Protein AF-A0A7W0FHS3-F1 (afdb_monomer_lite)

Foldseek 3Di:
DADLKDFQPVLVQLLVQQLVVVVVVWQWEADPDLSNLHHYLVVLQWDWAADDPPNPAGTWIWHPDVVIHTQFGWHQDPRSRTITTDGDPPHDDRPCRVVPDRAAEWAWEQEPQQRWIWIDDPPDIDIDGPQQVPDHPVVSLRVVSVVCSVVSVSYRYRMYGYDYPPVPDDFLDPGDQKWKDPPPDIWGWQKFWAAPVQEGAKTKTKDAPVRVVVVLVCLLVQHWMFMPDPPCHGRIHGSPPSAWDKDWADDPDDNMIIIMTGHLLQDPPRDDPPDQKGKDWDFVVDDDRLQVVQSVCCVQDPDRDDSVCSVVCVVVCVVVVQKDWIDMTRRTPTMIMGGSVDPVVVVVVVCVVVVVDDD

Radius of gyration: 30.13 Å; chains: 1; bounding box: 74×50×85 Å

Structure (mmCIF, N/CA/C/O backbone):
data_AF-A0A7W0FHS3-F1
#
_entry.id   AF-A0A7W0FHS3-F1
#
loop_
_atom_site.group_PDB
_atom_site.id
_atom_site.type_symbol
_atom_site.label_atom_id
_atom_site.label_alt_id
_atom_site.label_comp_id
_atom_site.label_asym_id
_atom_site.label_entity_id
_atom_site.label_seq_id
_atom_site.pdbx_PDB_ins_code
_atom_site.Cartn_x
_atom_site.Cartn_y
_atom_site.Cartn_z
_atom_site.occupancy
_atom_site.B_iso_or_equiv
_atom_site.auth_seq_id
_atom_site.auth_comp_id
_atom_site.auth_asym_id
_atom_site.auth_atom_id
_atom_site.pdbx_PDB_model_num
ATOM 1 N N . MET A 1 1 ? -15.830 2.073 -10.636 1.00 46.34 1 MET A N 1
ATOM 2 C CA . MET A 1 1 ? -15.680 0.752 -11.284 1.00 46.34 1 MET A CA 1
ATOM 3 C C . MET A 1 1 ? -14.695 0.919 -12.432 1.00 46.34 1 MET A C 1
ATOM 5 O O . MET A 1 1 ? -14.987 1.691 -13.339 1.00 46.34 1 MET A O 1
ATOM 9 N N . GLN A 1 2 ? -13.498 0.334 -12.341 1.00 59.41 2 GLN A N 1
ATOM 10 C CA . GLN A 1 2 ? -12.494 0.451 -13.406 1.00 59.41 2 GLN A CA 1
ATOM 11 C C . GLN A 1 2 ? -12.949 -0.345 -14.637 1.00 59.41 2 GLN A C 1
ATOM 13 O O . GLN A 1 2 ? -13.611 -1.375 -14.506 1.00 59.41 2 GLN A O 1
ATOM 18 N N . LYS A 1 3 ? -12.647 0.151 -15.842 1.00 72.00 3 LYS A N 1
ATOM 19 C CA . LYS A 1 3 ? -12.982 -0.569 -17.076 1.00 72.00 3 LYS A CA 1
ATOM 20 C C . LYS A 1 3 ? -12.091 -1.807 -17.201 1.00 72.00 3 LYS A C 1
ATOM 22 O O . LYS A 1 3 ? -10.876 -1.700 -17.047 1.00 72.00 3 LYS A O 1
ATOM 27 N N . LEU A 1 4 ? -12.711 -2.941 -17.529 1.00 83.19 4 LEU A N 1
ATOM 28 C CA . LEU A 1 4 ? -12.029 -4.215 -17.793 1.00 83.19 4 LEU A CA 1
ATOM 29 C C . LEU A 1 4 ? -11.145 -4.162 -19.045 1.00 83.19 4 LEU A C 1
ATOM 31 O O . LEU A 1 4 ? -10.186 -4.916 -19.147 1.00 83.19 4 LEU A O 1
ATOM 35 N N . GLU A 1 5 ? -11.442 -3.255 -19.975 1.00 90.06 5 GLU A N 1
ATOM 36 C CA . GLU A 1 5 ? -10.595 -2.965 -21.129 1.00 90.06 5 GLU A CA 1
ATOM 37 C C . GLU A 1 5 ? -10.315 -1.465 -21.224 1.00 90.06 5 GLU A C 1
ATOM 39 O O . GLU A 1 5 ? -11.194 -0.623 -20.998 1.00 90.06 5 GLU A O 1
ATOM 44 N N . TYR A 1 6 ? -9.070 -1.139 -21.554 1.00 92.25 6 TYR A N 1
ATOM 45 C CA . TYR A 1 6 ? -8.583 0.214 -21.768 1.00 92.25 6 TYR A CA 1
ATOM 46 C C . TYR A 1 6 ? -7.737 0.269 -23.033 1.00 92.25 6 TYR A C 1
ATOM 48 O O . TYR A 1 6 ? -6.879 -0.585 -23.244 1.00 92.25 6 TYR A O 1
ATOM 56 N N . GLU A 1 7 ? -7.965 1.291 -23.850 1.00 92.94 7 GLU A N 1
ATOM 57 C CA . GLU A 1 7 ? -7.247 1.514 -25.100 1.00 92.94 7 GLU A CA 1
ATOM 58 C C . GLU A 1 7 ? -6.755 2.956 -25.155 1.00 92.94 7 GLU A C 1
ATOM 60 O O . GLU A 1 7 ? -7.549 3.894 -25.056 1.00 92.94 7 GLU A O 1
ATOM 65 N N . GLU A 1 8 ? -5.453 3.131 -25.370 1.00 90.94 8 GLU A N 1
ATOM 66 C CA . GLU A 1 8 ? -4.847 4.442 -25.571 1.00 90.94 8 GLU A CA 1
ATOM 67 C C . GLU A 1 8 ? -4.780 4.755 -27.073 1.00 90.94 8 GLU A C 1
ATOM 69 O O . GLU A 1 8 ? -3.799 4.473 -27.769 1.00 90.94 8 GLU A O 1
ATOM 74 N N . SER A 1 9 ? -5.874 5.310 -27.601 1.00 88.94 9 SER A N 1
ATOM 75 C CA . SER A 1 9 ? -6.049 5.544 -29.045 1.00 88.94 9 SER A CA 1
ATOM 76 C C . SER A 1 9 ? -5.019 6.520 -29.625 1.00 88.94 9 SER A C 1
ATOM 78 O O . SER A 1 9 ? -4.577 6.357 -30.770 1.00 88.94 9 SER A O 1
ATOM 80 N N . TYR A 1 10 ? -4.615 7.526 -28.839 1.00 88.06 10 TYR A N 1
ATOM 81 C CA . TYR A 1 10 ? -3.588 8.482 -29.251 1.00 88.06 10 TYR A CA 1
ATOM 82 C C . TYR A 1 10 ? -2.238 7.783 -29.427 1.00 88.06 10 TYR A C 1
ATOM 84 O O . TYR A 1 10 ? -1.600 7.919 -30.475 1.00 88.06 10 TYR A O 1
ATOM 92 N N . LEU A 1 11 ? -1.847 6.970 -28.440 1.00 89.00 11 LEU A N 1
ATOM 93 C CA . LEU A 1 11 ? -0.608 6.205 -28.484 1.00 89.00 11 LEU A CA 1
ATOM 94 C C . LEU A 1 11 ? -0.598 5.237 -29.668 1.00 89.00 11 LEU A C 1
ATOM 96 O O . LEU A 1 11 ? 0.371 5.225 -30.425 1.00 89.00 11 LEU A O 1
ATOM 100 N N . LYS A 1 12 ? -1.685 4.488 -29.888 1.00 91.81 12 LYS A N 1
ATOM 101 C CA . LYS A 1 12 ? -1.803 3.578 -31.038 1.00 91.81 12 LYS A CA 1
ATOM 102 C C . LYS A 1 12 ? -1.533 4.299 -32.361 1.00 91.81 12 LYS A C 1
ATOM 104 O O . LYS A 1 12 ? -0.674 3.880 -33.134 1.00 91.81 12 LYS A O 1
ATOM 109 N N . THR A 1 13 ? -2.216 5.422 -32.586 1.00 91.06 13 THR A N 1
ATOM 110 C CA . THR A 1 13 ? -2.080 6.213 -33.819 1.00 91.06 13 THR A CA 1
ATOM 111 C C . THR A 1 13 ? -0.659 6.761 -33.986 1.00 91.06 13 THR A C 1
ATOM 113 O O . THR A 1 13 ? -0.108 6.732 -35.088 1.00 91.06 13 THR A O 1
ATOM 116 N N . LYS A 1 14 ? -0.041 7.251 -32.902 1.00 91.19 14 LYS A N 1
ATOM 117 C CA . LYS A 1 14 ? 1.349 7.738 -32.908 1.00 91.19 14 LYS A CA 1
ATOM 118 C C . LYS A 1 14 ? 2.324 6.615 -33.279 1.00 91.19 14 LYS A C 1
ATOM 120 O O . LYS A 1 14 ? 3.159 6.794 -34.166 1.00 91.19 14 LYS A O 1
ATOM 125 N N . MET A 1 15 ? 2.167 5.441 -32.672 1.00 91.94 15 MET A N 1
ATOM 126 C CA . MET A 1 15 ? 3.020 4.281 -32.936 1.00 91.94 15 MET A CA 1
ATOM 127 C C . MET A 1 15 ? 2.868 3.736 -34.359 1.00 91.94 15 MET A C 1
ATOM 129 O O . MET A 1 15 ? 3.856 3.317 -34.956 1.00 91.94 15 MET A O 1
ATOM 133 N N . GLU A 1 16 ? 1.676 3.795 -34.956 1.00 92.19 16 GLU A N 1
ATOM 134 C CA . GLU A 1 16 ? 1.482 3.429 -36.366 1.00 92.19 16 GLU A CA 1
ATOM 135 C C . GLU A 1 16 ? 2.276 4.339 -37.323 1.00 92.19 16 GLU A C 1
ATOM 137 O O . GLU A 1 16 ? 2.849 3.854 -38.303 1.00 92.19 16 GLU A O 1
ATOM 142 N N . ARG A 1 17 ? 2.369 5.646 -37.031 1.00 92.88 17 ARG A N 1
ATOM 143 C CA . ARG A 1 17 ? 3.194 6.589 -37.815 1.00 92.88 17 ARG A CA 1
ATOM 144 C C . ARG A 1 17 ? 4.685 6.314 -37.649 1.00 92.88 17 ARG A C 1
ATOM 146 O O . ARG A 1 17 ? 5.409 6.266 -38.643 1.00 92.88 17 ARG A O 1
ATOM 153 N N . ILE A 1 18 ? 5.125 6.089 -36.409 1.00 92.69 18 ILE A N 1
ATOM 154 C CA . ILE A 1 18 ? 6.505 5.702 -36.077 1.00 92.69 18 ILE A CA 1
ATOM 155 C C . ILE A 1 18 ? 6.891 4.441 -36.855 1.00 92.69 18 ILE A C 1
ATOM 157 O O . ILE A 1 18 ? 7.881 4.440 -37.587 1.00 92.69 18 ILE A O 1
ATOM 161 N N . ARG A 1 19 ? 6.062 3.397 -36.781 1.00 92.69 19 ARG A N 1
ATOM 162 C CA . ARG A 1 19 ? 6.314 2.115 -37.440 1.00 92.69 19 ARG A CA 1
ATOM 163 C C . ARG A 1 19 ? 6.401 2.244 -38.959 1.00 92.69 19 ARG A C 1
ATOM 165 O O . ARG A 1 19 ? 7.265 1.618 -39.567 1.00 92.69 19 ARG A O 1
ATOM 172 N N . ARG A 1 20 ? 5.559 3.080 -39.577 1.00 93.00 20 ARG A N 1
ATOM 173 C CA . ARG A 1 20 ? 5.627 3.361 -41.022 1.00 93.00 20 ARG A CA 1
ATOM 174 C C . ARG A 1 20 ? 6.994 3.926 -41.416 1.00 93.00 20 ARG A C 1
ATOM 176 O O . ARG A 1 20 ? 7.626 3.400 -42.321 1.00 93.00 20 ARG A O 1
ATOM 183 N N . LYS A 1 21 ? 7.499 4.918 -40.679 1.00 93.94 21 LYS A N 1
ATOM 184 C CA . LYS A 1 21 ? 8.832 5.489 -40.937 1.00 93.94 21 LYS A CA 1
ATOM 185 C C . LYS A 1 21 ? 9.965 4.495 -40.667 1.00 93.94 21 LYS A C 1
ATOM 187 O O . LYS A 1 21 ? 10.949 4.497 -41.402 1.00 93.94 21 LYS A O 1
ATOM 192 N N . GLN A 1 22 ? 9.833 3.637 -39.653 1.00 93.19 22 GLN A N 1
ATOM 193 C CA . GLN A 1 22 ? 10.796 2.554 -39.412 1.00 93.19 22 GLN A CA 1
ATOM 194 C C . GLN A 1 22 ? 10.828 1.558 -40.584 1.00 93.19 22 GLN A C 1
ATOM 196 O O . GLN A 1 22 ? 11.909 1.149 -41.001 1.00 93.19 22 GLN A O 1
ATOM 201 N N . MET A 1 23 ? 9.669 1.211 -41.161 1.00 91.69 23 MET A N 1
ATOM 202 C CA . MET A 1 23 ? 9.583 0.372 -42.368 1.00 91.69 23 MET A CA 1
ATOM 203 C C . MET A 1 23 ? 10.212 1.038 -43.598 1.00 91.69 23 MET A C 1
ATOM 205 O O . MET A 1 23 ? 10.810 0.345 -44.416 1.00 91.69 23 MET A O 1
ATOM 209 N N . ASP A 1 24 ? 10.162 2.369 -43.686 1.00 93.06 24 ASP A N 1
ATOM 210 C CA . ASP A 1 24 ? 10.872 3.156 -44.707 1.00 93.06 24 ASP A CA 1
ATOM 211 C C . ASP A 1 24 ? 12.396 3.253 -44.446 1.00 93.06 24 ASP A C 1
ATOM 213 O O . ASP A 1 24 ? 13.111 3.988 -45.134 1.00 93.06 24 ASP A O 1
ATOM 217 N N . GLY A 1 25 ? 12.913 2.548 -43.433 1.00 91.00 25 GLY A N 1
ATOM 218 C CA . GLY A 1 25 ? 14.336 2.486 -43.089 1.00 91.00 25 GLY A CA 1
ATOM 219 C C . GLY A 1 25 ? 14.840 3.649 -42.231 1.00 91.00 25 GLY A C 1
ATOM 220 O O . GLY A 1 25 ? 16.050 3.854 -42.132 1.00 91.00 25 GLY A O 1
ATOM 221 N N . LYS A 1 26 ? 13.952 4.446 -41.621 1.00 94.12 26 LYS A N 1
ATOM 222 C CA . LYS A 1 26 ? 14.354 5.530 -40.710 1.00 94.12 26 LYS A CA 1
ATOM 223 C C . LYS A 1 26 ? 14.640 4.992 -39.308 1.00 94.12 26 LYS A C 1
ATOM 225 O O . LYS A 1 26 ? 13.823 4.279 -38.732 1.00 94.12 26 LYS A O 1
ATOM 230 N N . LEU A 1 27 ? 15.760 5.420 -38.725 1.00 93.81 27 LEU A N 1
ATOM 231 C CA . LEU A 1 27 ? 16.091 5.156 -37.325 1.00 93.81 27 LEU A CA 1
ATOM 232 C C . LEU A 1 27 ? 15.435 6.230 -36.458 1.00 93.81 27 LEU A C 1
ATOM 234 O O . LEU A 1 27 ? 15.861 7.381 -36.468 1.00 93.81 27 LEU A O 1
ATOM 238 N N . LEU A 1 28 ? 14.373 5.880 -35.739 1.00 93.94 28 LEU A N 1
ATOM 239 C CA . LEU A 1 28 ? 13.697 6.799 -34.822 1.00 93.94 28 LEU A CA 1
ATOM 240 C C . LEU A 1 28 ? 14.211 6.612 -33.396 1.00 93.94 28 LEU A C 1
ATOM 242 O O . LEU A 1 28 ? 14.361 5.479 -32.935 1.00 93.94 28 LEU A O 1
ATOM 246 N N . VAL A 1 29 ? 14.455 7.722 -32.707 1.00 92.12 29 VAL A N 1
ATOM 247 C CA . VAL A 1 29 ? 15.019 7.757 -31.355 1.00 92.12 29 VAL A CA 1
ATOM 248 C C . VAL A 1 29 ? 14.296 8.770 -30.477 1.00 92.12 29 VAL A C 1
ATOM 250 O O . VAL A 1 29 ? 13.747 9.774 -30.951 1.00 92.12 29 VAL A O 1
ATOM 253 N N . GLU A 1 30 ? 14.350 8.529 -29.174 1.00 90.56 30 GLU A N 1
ATOM 254 C CA . GLU A 1 30 ? 14.006 9.527 -28.167 1.00 90.56 30 GLU A CA 1
ATOM 255 C C . GLU A 1 30 ? 15.285 10.158 -27.604 1.00 90.56 30 GLU A C 1
ATOM 257 O O . GLU A 1 30 ? 16.327 9.510 -27.507 1.00 90.56 30 GLU A O 1
ATOM 262 N N . ILE A 1 31 ? 15.235 11.450 -27.270 1.00 87.12 31 ILE A N 1
ATOM 263 C CA . ILE A 1 31 ? 16.392 12.139 -26.679 1.00 87.12 31 ILE A CA 1
ATOM 264 C C . ILE A 1 31 ? 16.301 12.120 -25.157 1.00 87.12 31 ILE A C 1
ATOM 266 O O . ILE A 1 31 ? 17.260 11.723 -24.512 1.00 87.12 31 ILE A O 1
ATOM 270 N N . TYR A 1 32 ? 15.164 12.542 -24.597 1.00 79.88 32 TYR A N 1
ATOM 271 C CA . TYR A 1 32 ? 15.000 12.727 -23.150 1.00 79.88 32 TYR A CA 1
ATOM 272 C C . TYR A 1 32 ? 13.889 11.871 -22.535 1.00 79.88 32 TYR A C 1
ATOM 274 O O . TYR A 1 32 ? 13.959 11.541 -21.355 1.00 79.88 32 TYR A O 1
ATOM 282 N N . ASN A 1 33 ? 12.875 11.508 -23.323 1.00 75.31 33 ASN A N 1
ATOM 283 C CA . ASN A 1 33 ? 11.678 10.829 -22.833 1.00 75.31 33 ASN A CA 1
ATOM 284 C C . ASN A 1 33 ? 11.693 9.345 -23.238 1.00 75.31 33 ASN A C 1
ATOM 286 O O . ASN A 1 33 ? 12.484 8.938 -24.086 1.00 75.31 33 ASN A O 1
ATOM 290 N N . ARG A 1 34 ? 10.839 8.536 -22.603 1.00 73.50 34 ARG A N 1
ATOM 291 C CA . ARG A 1 34 ? 10.632 7.106 -22.910 1.00 73.50 34 ARG A CA 1
ATOM 292 C C . ARG A 1 34 ? 9.156 6.826 -23.174 1.00 73.50 34 ARG A C 1
ATOM 294 O O . ARG A 1 34 ? 8.560 5.923 -22.595 1.00 73.50 34 ARG A O 1
ATOM 301 N N . GLU A 1 35 ? 8.535 7.686 -23.964 1.00 74.06 35 GLU A N 1
ATOM 302 C CA . GLU A 1 35 ? 7.092 7.676 -24.187 1.00 74.06 35 GLU A CA 1
ATOM 303 C C . GLU A 1 35 ? 6.678 6.701 -25.284 1.00 74.06 35 GLU A C 1
ATOM 305 O O . GLU A 1 35 ? 5.513 6.321 -25.334 1.00 74.06 35 GLU A O 1
ATOM 310 N N . CYS A 1 36 ? 7.593 6.326 -26.183 1.00 78.12 36 CYS A N 1
ATOM 311 C CA . CYS A 1 36 ? 7.244 5.575 -27.395 1.00 78.12 36 CYS A CA 1
ATOM 312 C C . CYS A 1 36 ? 7.936 4.209 -27.496 1.00 78.12 36 CYS A C 1
ATOM 314 O O . CYS A 1 36 ? 7.859 3.567 -28.543 1.00 78.12 36 CYS A O 1
ATOM 316 N N . GLY A 1 37 ? 8.643 3.778 -26.445 1.00 78.12 37 GLY A N 1
ATOM 317 C CA . GLY A 1 37 ? 9.389 2.515 -26.451 1.00 78.12 37 GLY A CA 1
ATOM 318 C C . GLY A 1 37 ? 10.508 2.482 -27.499 1.00 78.12 37 GLY A C 1
ATOM 319 O O . GLY A 1 37 ? 10.857 1.408 -27.988 1.00 78.12 37 GLY A O 1
ATOM 320 N N . LEU A 1 38 ? 11.035 3.652 -27.880 1.00 87.44 38 LEU A N 1
ATOM 321 C CA . LEU A 1 38 ? 12.135 3.781 -28.832 1.00 87.44 38 LEU A CA 1
ATOM 322 C C . LEU A 1 38 ? 13.485 3.785 -28.102 1.00 87.44 38 LEU A C 1
ATOM 324 O O . LEU A 1 38 ? 13.550 4.116 -26.915 1.00 87.44 38 LEU A O 1
ATOM 328 N N . PRO A 1 39 ? 14.590 3.483 -28.805 1.00 88.19 39 PRO A N 1
ATOM 329 C CA . PRO A 1 39 ? 15.920 3.661 -28.245 1.00 88.19 39 PRO A CA 1
ATOM 330 C C . PRO A 1 39 ? 16.138 5.117 -27.797 1.00 88.19 39 PRO A C 1
ATOM 332 O O . PRO A 1 39 ? 15.995 6.052 -28.591 1.00 88.19 39 PRO A O 1
ATOM 335 N N . CYS A 1 40 ? 16.485 5.307 -26.521 1.00 88.88 40 CYS A N 1
ATOM 336 C CA . CYS A 1 40 ? 16.679 6.625 -25.924 1.00 88.88 40 CYS A CA 1
ATOM 337 C C . CYS A 1 40 ? 18.171 6.980 -25.867 1.00 88.88 40 CYS A C 1
ATOM 339 O O . CYS A 1 40 ? 18.972 6.250 -25.282 1.00 88.88 40 CYS A O 1
ATOM 341 N N . LEU A 1 41 ? 18.568 8.093 -26.485 1.00 88.50 41 LEU A N 1
ATOM 342 C CA . LEU A 1 41 ? 19.980 8.439 -26.671 1.00 88.50 41 LEU A CA 1
ATOM 343 C C . LEU A 1 41 ? 20.709 8.689 -25.345 1.00 88.50 41 LEU A C 1
ATOM 345 O O . LEU A 1 41 ? 21.836 8.232 -25.178 1.00 88.50 41 LEU A O 1
ATOM 349 N N . ILE A 1 42 ? 20.082 9.343 -24.366 1.00 84.50 42 ILE A N 1
ATOM 350 C CA . ILE A 1 42 ? 20.729 9.581 -23.061 1.00 84.50 42 ILE A CA 1
ATOM 351 C C . ILE A 1 42 ? 21.103 8.281 -22.335 1.00 84.50 42 ILE A C 1
ATOM 353 O O . ILE A 1 42 ? 22.120 8.242 -21.638 1.00 84.50 42 ILE A O 1
ATOM 357 N N . ASP A 1 43 ? 20.337 7.210 -22.551 1.00 83.69 43 ASP A N 1
ATOM 358 C CA . ASP A 1 43 ? 20.558 5.906 -21.922 1.00 83.69 43 ASP A CA 1
ATOM 359 C C . ASP A 1 43 ? 21.710 5.133 -22.572 1.00 83.69 43 ASP A C 1
ATOM 361 O O . ASP A 1 43 ? 22.301 4.250 -21.955 1.00 83.69 43 ASP A O 1
ATOM 365 N N . MET A 1 44 ? 22.086 5.498 -23.800 1.00 85.75 44 MET A N 1
ATOM 366 C CA . MET A 1 44 ? 23.194 4.877 -24.534 1.00 85.75 44 MET A CA 1
ATOM 367 C C . MET A 1 44 ? 24.564 5.426 -24.129 1.00 85.75 44 MET A C 1
ATOM 369 O O . MET A 1 44 ? 25.572 5.080 -24.741 1.00 85.75 44 MET A O 1
ATOM 373 N N . GLY A 1 45 ? 24.623 6.322 -23.139 1.00 85.81 45 GLY A N 1
ATOM 374 C CA . GLY A 1 45 ? 25.882 6.907 -22.686 1.00 85.81 45 GLY A CA 1
ATOM 375 C C . GLY A 1 45 ? 26.531 7.850 -23.704 1.00 85.81 45 GLY A C 1
ATOM 376 O O . GLY A 1 45 ? 27.717 8.141 -23.578 1.00 85.81 45 GLY A O 1
ATOM 377 N N . VAL A 1 46 ? 25.776 8.364 -24.678 1.00 90.31 46 VAL A N 1
ATOM 378 C CA . VAL A 1 46 ? 26.268 9.323 -25.680 1.00 90.31 46 VAL A CA 1
ATOM 379 C C . VAL A 1 46 ? 26.123 10.772 -25.203 1.00 90.31 46 VAL A C 1
ATOM 381 O O . VAL A 1 46 ? 25.388 11.077 -24.260 1.00 90.31 46 VAL A O 1
ATOM 384 N N . SER A 1 47 ? 26.871 11.675 -25.828 1.00 92.00 47 SER A N 1
ATOM 385 C CA . SER A 1 47 ? 26.737 13.122 -25.671 1.00 92.00 47 SER A CA 1
ATOM 386 C C . SER A 1 47 ? 25.774 13.663 -26.725 1.00 92.00 47 SER A C 1
ATOM 388 O O . SER A 1 47 ? 25.927 13.365 -27.910 1.00 92.00 47 SER A O 1
ATOM 390 N N . VAL A 1 48 ? 24.794 14.457 -26.294 1.00 92.75 48 VAL A N 1
ATOM 391 C CA . VAL A 1 48 ? 23.803 15.105 -27.162 1.00 92.75 48 VAL A CA 1
ATOM 392 C C . VAL A 1 48 ? 24.081 16.603 -27.158 1.00 92.75 48 VAL A C 1
ATOM 394 O O . VAL A 1 48 ? 23.923 17.263 -26.130 1.00 92.75 48 VAL A O 1
ATOM 397 N N . ILE A 1 49 ? 24.513 17.140 -28.295 1.00 91.88 49 ILE A N 1
ATOM 398 C CA . ILE A 1 49 ? 24.930 18.536 -28.442 1.00 91.88 49 ILE A CA 1
ATOM 399 C C . ILE A 1 49 ? 23.905 19.251 -29.317 1.00 91.88 49 ILE A C 1
ATOM 401 O O . ILE A 1 49 ? 23.624 18.808 -30.427 1.00 91.88 49 ILE A O 1
ATOM 405 N N . ALA A 1 50 ? 23.336 20.353 -28.831 1.00 90.69 50 ALA A N 1
ATOM 406 C CA . ALA A 1 50 ? 22.413 21.155 -29.626 1.00 90.69 50 ALA A CA 1
ATOM 407 C C . ALA A 1 50 ? 23.138 21.785 -30.827 1.00 90.69 50 ALA A C 1
ATOM 409 O O . ALA A 1 50 ? 24.203 22.393 -30.685 1.00 90.69 50 ALA A O 1
ATOM 410 N N . GLY A 1 51 ? 22.541 21.644 -32.006 1.00 85.00 51 GLY A N 1
ATOM 411 C CA . GLY A 1 51 ? 23.025 22.235 -33.242 1.00 85.00 51 GLY A CA 1
ATOM 412 C C . GLY A 1 51 ? 22.989 23.760 -33.172 1.00 85.00 51 GLY A C 1
ATOM 413 O O . GLY A 1 51 ? 22.052 24.368 -32.654 1.00 85.00 51 GLY A O 1
ATOM 414 N N . SER A 1 52 ? 24.024 24.397 -33.715 1.00 82.75 52 SER A N 1
ATOM 415 C CA . SER A 1 52 ? 24.047 25.855 -33.870 1.00 82.75 52 SER A CA 1
ATOM 416 C C . SER A 1 52 ? 23.107 26.298 -34.994 1.00 82.75 52 SER A C 1
ATOM 418 O O . SER A 1 52 ? 22.778 25.518 -35.894 1.00 82.75 52 SER A O 1
ATOM 420 N N . PHE A 1 53 ? 22.689 27.565 -34.976 1.00 70.88 53 PHE A N 1
ATOM 421 C CA . PHE A 1 53 ? 21.848 28.130 -36.033 1.00 70.88 53 PHE A CA 1
ATOM 422 C C . PHE A 1 53 ? 22.493 27.929 -37.418 1.00 70.88 53 PHE A C 1
ATOM 424 O O . PHE A 1 53 ? 23.654 28.277 -37.619 1.00 70.88 53 PHE A O 1
ATOM 431 N N . GLY A 1 54 ? 21.747 27.349 -38.365 1.00 73.38 54 GLY A N 1
ATOM 432 C CA . GLY A 1 54 ? 22.226 27.070 -39.728 1.00 73.38 54 GLY A CA 1
ATOM 433 C C . GLY A 1 54 ? 22.995 25.754 -39.916 1.00 73.38 54 GLY A C 1
ATOM 434 O O . GLY A 1 54 ? 23.421 25.470 -41.030 1.00 73.38 54 GLY A O 1
ATOM 435 N N . SER A 1 55 ? 23.142 24.924 -38.878 1.00 74.25 55 SER A N 1
ATOM 436 C CA . SER A 1 55 ? 23.872 23.641 -38.949 1.00 74.25 55 SER A CA 1
ATOM 437 C C . SER A 1 55 ? 23.169 22.531 -39.752 1.00 74.25 55 SER A C 1
ATOM 439 O O . SER A 1 55 ? 23.767 21.493 -40.030 1.00 74.25 55 SER A O 1
ATOM 441 N N . GLY A 1 56 ? 21.902 22.725 -40.140 1.00 83.19 56 GLY A N 1
ATOM 442 C CA . GLY A 1 56 ? 21.110 21.733 -40.881 1.00 83.19 56 GLY A CA 1
ATOM 443 C C . GLY A 1 56 ? 20.642 20.539 -40.039 1.00 83.19 56 GLY A C 1
ATOM 444 O O . GLY A 1 56 ? 19.982 19.644 -40.564 1.00 83.19 56 GLY A O 1
ATOM 445 N N . HIS A 1 57 ? 20.952 20.532 -38.740 1.00 86.19 57 HIS A N 1
ATOM 446 C CA . HIS A 1 57 ? 20.488 19.537 -37.785 1.00 86.19 57 HIS A CA 1
ATOM 447 C C . HIS A 1 57 ? 20.165 20.166 -36.426 1.00 86.19 57 HIS A C 1
ATOM 449 O O . HIS A 1 57 ? 20.697 21.214 -36.071 1.00 86.19 57 HIS A O 1
ATOM 455 N N . GLN A 1 58 ? 19.282 19.536 -35.657 1.00 91.44 58 GLN A N 1
ATOM 456 C CA . GLN A 1 58 ? 18.910 20.015 -34.325 1.00 91.44 58 GLN A CA 1
ATOM 457 C C . GLN A 1 58 ? 19.853 19.510 -33.242 1.00 91.44 58 GLN A C 1
ATOM 459 O O . GLN A 1 58 ? 20.155 20.253 -32.312 1.00 91.44 58 GLN A O 1
ATOM 464 N N . TYR A 1 59 ? 20.331 18.272 -33.369 1.00 93.94 59 TYR A N 1
ATOM 465 C CA . TYR A 1 59 ? 21.261 17.680 -32.419 1.00 93.94 59 TYR A CA 1
ATOM 466 C C . TYR A 1 59 ? 22.366 16.912 -33.131 1.00 93.94 59 TYR A C 1
ATOM 468 O O . TYR A 1 59 ? 22.110 16.170 -34.080 1.00 93.94 59 TYR A O 1
ATOM 476 N N . GLU A 1 60 ? 23.587 17.068 -32.640 1.00 94.06 60 GLU A N 1
ATOM 477 C CA . GLU A 1 60 ? 24.731 16.232 -32.972 1.00 94.06 60 GLU A CA 1
ATOM 478 C C . GLU A 1 60 ? 24.971 15.237 -31.834 1.00 94.06 60 GLU A C 1
ATOM 480 O O . GLU A 1 60 ? 24.996 15.605 -30.656 1.00 94.06 60 GLU A O 1
ATOM 485 N N . ILE A 1 61 ? 25.142 13.966 -32.189 1.00 94.31 61 ILE A N 1
ATOM 486 C CA . ILE A 1 61 ? 25.318 12.866 -31.245 1.00 94.31 61 ILE A CA 1
ATOM 487 C C . ILE A 1 61 ? 26.764 12.391 -31.313 1.00 94.31 61 ILE A C 1
ATOM 489 O O . ILE A 1 61 ? 27.261 12.047 -32.388 1.00 94.31 61 ILE A O 1
ATOM 493 N N . ARG A 1 62 ? 27.447 12.353 -30.167 1.00 93.50 62 ARG A N 1
ATOM 494 C CA . ARG A 1 62 ? 28.858 11.950 -30.070 1.00 93.50 62 ARG A CA 1
ATOM 495 C C . ARG A 1 62 ? 29.092 10.912 -28.983 1.00 93.50 62 ARG A C 1
ATOM 497 O O . ARG A 1 62 ? 28.321 10.825 -28.031 1.00 93.50 62 ARG A O 1
ATOM 504 N N . THR A 1 63 ? 30.183 10.160 -29.075 1.00 91.12 63 THR A N 1
ATOM 505 C CA . THR A 1 63 ? 30.661 9.362 -27.937 1.00 91.12 63 THR A CA 1
ATOM 506 C C . THR A 1 63 ? 31.100 10.276 -26.786 1.00 91.12 63 THR A C 1
ATOM 508 O O . THR A 1 63 ? 31.386 11.461 -26.985 1.00 91.12 63 THR A O 1
ATOM 511 N N . LYS A 1 64 ? 31.137 9.739 -25.561 1.00 88.75 64 LYS A N 1
ATOM 512 C CA . LYS A 1 64 ? 31.706 10.435 -24.390 1.00 88.75 64 LYS A CA 1
ATOM 513 C C . LYS A 1 64 ? 33.211 10.190 -24.218 1.00 88.75 64 LYS A C 1
ATOM 515 O O . LYS A 1 64 ? 33.795 10.677 -23.253 1.00 88.75 64 LYS A O 1
ATOM 520 N N . ASP A 1 65 ? 33.826 9.448 -25.135 1.00 86.50 65 ASP A N 1
ATOM 521 C CA . ASP A 1 65 ? 35.260 9.176 -25.122 1.00 86.50 65 ASP A CA 1
ATOM 522 C C . ASP A 1 65 ? 36.076 10.448 -25.373 1.00 86.50 65 ASP A C 1
ATOM 524 O O . ASP A 1 65 ? 35.565 11.478 -25.815 1.00 86.50 65 ASP A O 1
ATOM 528 N N . THR A 1 66 ? 37.375 10.374 -25.088 1.00 82.56 66 THR A N 1
ATOM 529 C CA . THR A 1 66 ? 38.322 11.451 -25.389 1.00 82.56 66 THR A CA 1
ATOM 530 C C . THR A 1 66 ? 39.346 10.955 -26.417 1.00 82.56 66 THR A C 1
ATOM 532 O O . THR A 1 66 ? 40.150 10.089 -26.072 1.00 82.56 66 THR A O 1
ATOM 535 N N . PRO A 1 67 ? 39.366 11.488 -27.656 1.00 85.06 67 PRO A N 1
ATOM 536 C CA . PRO A 1 67 ? 38.487 12.535 -28.189 1.00 85.06 67 PRO A CA 1
ATOM 537 C C . PRO A 1 67 ? 37.066 12.024 -28.524 1.00 85.06 67 PRO A C 1
ATOM 539 O O . PRO A 1 67 ? 36.914 10.855 -28.879 1.00 85.06 67 PRO A O 1
ATOM 542 N N . PRO A 1 68 ? 36.033 12.889 -28.465 1.00 88.00 68 PRO A N 1
ATOM 543 C CA . PRO A 1 68 ? 34.665 12.493 -28.786 1.00 88.00 68 PRO A CA 1
ATOM 544 C C . PRO A 1 68 ? 34.505 12.259 -30.291 1.00 88.00 68 PRO A C 1
ATOM 546 O O . PRO A 1 68 ? 34.886 13.106 -31.104 1.00 88.00 68 PRO A O 1
ATOM 549 N N . VAL A 1 69 ? 33.892 11.135 -30.658 1.00 90.50 69 VAL A N 1
ATOM 550 C CA . VAL A 1 69 ? 33.656 10.738 -32.055 1.00 90.50 69 VAL A CA 1
ATOM 551 C C . VAL A 1 69 ? 32.204 11.016 -32.433 1.00 90.50 69 VAL A C 1
ATOM 553 O O . VAL A 1 69 ? 31.294 10.692 -31.671 1.00 90.50 69 VAL A O 1
ATOM 556 N N . ALA A 1 70 ? 31.972 11.619 -33.602 1.00 91.62 70 ALA A N 1
ATOM 557 C CA . ALA A 1 70 ? 30.624 11.871 -34.107 1.00 91.62 70 ALA A CA 1
ATOM 558 C C . ALA A 1 70 ? 29.945 10.564 -34.538 1.00 91.62 70 ALA A C 1
ATOM 560 O O . ALA A 1 70 ? 30.446 9.854 -35.406 1.00 91.62 70 ALA A O 1
ATOM 561 N N . LEU A 1 71 ? 28.792 10.269 -33.938 1.00 93.25 71 LEU A N 1
ATOM 562 C CA . LEU A 1 71 ? 27.978 9.093 -34.248 1.00 93.25 71 LEU A CA 1
ATOM 563 C C . LEU A 1 71 ? 26.901 9.403 -35.289 1.00 93.25 71 LEU A C 1
ATOM 565 O O . LEU A 1 71 ? 26.519 8.527 -36.062 1.00 93.25 71 LEU A O 1
ATOM 569 N N . GLY A 1 72 ? 26.404 10.639 -35.312 1.00 94.38 72 GLY A N 1
ATOM 570 C CA . GLY A 1 72 ? 25.376 11.070 -36.250 1.00 94.38 72 GLY A CA 1
ATOM 571 C C . GLY A 1 72 ? 24.627 12.305 -35.776 1.00 94.38 72 GLY A C 1
ATOM 572 O O . GLY A 1 72 ? 25.050 12.996 -34.847 1.00 94.38 72 GLY A O 1
ATOM 573 N N . TYR A 1 73 ? 23.482 12.552 -36.400 1.00 94.81 73 TYR A N 1
ATOM 574 C CA . TYR A 1 73 ? 22.632 13.710 -36.139 1.00 94.81 73 TYR A CA 1
ATOM 575 C C . TYR A 1 73 ? 21.195 13.277 -35.871 1.00 94.81 73 TYR A C 1
ATOM 577 O O . TYR A 1 73 ? 20.732 12.289 -36.435 1.00 94.81 73 TYR A O 1
ATOM 585 N N . ALA A 1 74 ? 20.475 14.027 -35.041 1.00 94.81 74 ALA A N 1
ATOM 586 C CA . ALA A 1 74 ? 19.064 13.789 -34.766 1.00 94.81 74 ALA A CA 1
ATOM 587 C C . ALA A 1 74 ? 18.226 15.033 -35.086 1.00 94.81 74 ALA A C 1
ATOM 589 O O . ALA A 1 74 ? 18.559 16.145 -34.668 1.00 94.81 74 ALA A O 1
ATOM 590 N N . ASN A 1 75 ? 17.131 14.831 -35.821 1.00 94.06 75 ASN A N 1
ATOM 591 C CA . ASN A 1 75 ? 16.194 15.879 -36.226 1.00 94.06 75 ASN A CA 1
ATOM 592 C C . ASN A 1 75 ? 14.768 15.499 -35.855 1.00 94.06 75 ASN A C 1
ATOM 594 O O . ASN A 1 75 ? 14.329 14.393 -36.161 1.00 94.06 75 ASN A O 1
ATOM 598 N N . TYR A 1 76 ? 14.040 16.416 -35.228 1.00 92.69 76 TYR A N 1
ATOM 599 C CA . TYR A 1 76 ? 12.642 16.214 -34.882 1.00 92.69 76 TYR A CA 1
ATOM 600 C C . TYR A 1 76 ? 11.783 16.072 -36.138 1.00 92.69 76 TYR A C 1
ATOM 602 O O . TYR A 1 76 ? 11.784 16.933 -37.020 1.00 92.69 76 TYR A O 1
ATOM 610 N N . ASP A 1 77 ? 11.027 14.984 -36.191 1.00 92.94 77 ASP A N 1
ATOM 611 C CA . ASP A 1 77 ? 10.025 14.713 -37.205 1.00 92.94 77 ASP A CA 1
ATOM 612 C C . ASP A 1 77 ? 8.643 14.992 -36.609 1.00 92.94 77 ASP A C 1
ATOM 614 O O . ASP A 1 77 ? 8.181 14.291 -35.708 1.00 92.94 77 ASP A O 1
ATOM 618 N N . SER A 1 78 ? 7.983 16.043 -37.098 1.00 88.56 78 SER A N 1
ATOM 619 C CA . SER A 1 78 ? 6.700 16.504 -36.555 1.00 88.56 78 SER A CA 1
ATOM 620 C C . SER A 1 78 ? 5.528 15.563 -36.840 1.00 88.56 78 SER A C 1
ATOM 622 O O . SER A 1 78 ? 4.526 15.618 -36.131 1.00 88.56 78 SER A O 1
ATOM 624 N N . ASP A 1 79 ? 5.637 14.694 -37.847 1.00 88.81 79 ASP A N 1
ATOM 625 C CA . ASP A 1 79 ? 4.589 13.731 -38.193 1.00 88.81 79 ASP A CA 1
ATOM 626 C C . ASP A 1 79 ? 4.591 12.535 -37.229 1.00 88.81 79 ASP A C 1
ATOM 628 O O . ASP A 1 79 ? 3.532 12.133 -36.731 1.00 88.81 79 ASP A O 1
ATOM 632 N N . ALA A 1 80 ? 5.780 12.007 -36.918 1.00 87.56 80 ALA A N 1
ATOM 633 C CA . ALA A 1 80 ? 5.955 10.939 -35.932 1.00 87.56 80 ALA A CA 1
ATOM 634 C C . ALA A 1 80 ? 6.047 11.453 -34.483 1.00 87.56 80 ALA A C 1
ATOM 636 O O . ALA A 1 80 ? 5.846 10.685 -33.541 1.00 87.56 80 ALA A O 1
ATOM 637 N N . GLY A 1 81 ? 6.334 12.742 -34.292 1.00 88.75 81 GLY A N 1
ATOM 638 C CA . GLY A 1 81 ? 6.463 13.373 -32.981 1.00 88.75 81 GLY A CA 1
ATOM 639 C C . GLY A 1 81 ? 7.697 12.923 -32.191 1.00 88.75 81 GLY A C 1
ATOM 640 O O . GLY A 1 81 ? 7.672 12.964 -30.961 1.00 88.75 81 GLY A O 1
ATOM 641 N N . VAL A 1 82 ? 8.743 12.460 -32.881 1.00 92.38 82 VAL A N 1
ATOM 642 C CA . VAL A 1 82 ? 10.001 11.915 -32.328 1.00 92.38 82 VAL A CA 1
ATOM 643 C C . VAL A 1 82 ? 11.179 12.298 -33.233 1.00 92.38 82 VAL A C 1
ATOM 645 O O . VAL A 1 82 ? 10.973 12.913 -34.277 1.00 92.38 82 VAL A O 1
ATOM 648 N N . HIS A 1 83 ? 12.418 11.963 -32.863 1.00 95.06 83 HIS A N 1
ATOM 649 C CA . HIS A 1 83 ? 13.589 12.350 -33.654 1.00 95.06 83 HIS A CA 1
ATOM 650 C C . HIS A 1 83 ? 14.003 11.245 -34.628 1.00 95.06 83 HIS A C 1
ATOM 652 O O . HIS A 1 83 ? 14.049 10.072 -34.268 1.00 95.06 83 HIS A O 1
ATOM 658 N N . VAL A 1 84 ? 14.351 11.628 -35.854 1.00 95.88 84 VAL A N 1
ATOM 659 C CA . VAL A 1 84 ? 15.026 10.770 -36.831 1.00 95.88 84 VAL A CA 1
ATOM 660 C C . VAL A 1 84 ? 16.525 10.909 -36.624 1.00 95.88 84 VAL A C 1
ATOM 662 O O . VAL A 1 84 ? 17.076 12.000 -36.776 1.00 95.88 84 VAL A O 1
ATOM 665 N N . PHE A 1 85 ? 17.174 9.799 -36.299 1.00 95.75 85 PHE A N 1
ATOM 666 C CA . PHE A 1 85 ? 18.617 9.672 -36.237 1.00 95.75 85 PHE A CA 1
ATOM 667 C C . PHE A 1 85 ? 19.184 9.325 -37.618 1.00 95.75 85 PHE A C 1
ATOM 669 O O . PHE A 1 85 ? 18.706 8.419 -38.304 1.00 95.75 85 PHE A O 1
ATOM 676 N N . VAL A 1 86 ? 20.223 10.049 -38.018 1.00 95.31 86 VAL A N 1
ATOM 677 C CA . VAL A 1 86 ? 20.981 9.827 -39.247 1.00 95.31 86 VAL A CA 1
ATOM 678 C C . VAL A 1 86 ? 22.429 9.552 -38.850 1.00 95.31 86 VAL A C 1
ATOM 680 O O . VAL A 1 86 ? 23.082 10.463 -38.332 1.00 95.31 86 VAL A O 1
ATOM 683 N N . PRO A 1 87 ? 22.938 8.326 -39.055 1.00 94.44 87 PRO A N 1
ATOM 684 C CA . PRO A 1 87 ? 24.300 7.984 -38.677 1.00 94.44 87 PRO A CA 1
ATOM 685 C C . PRO A 1 87 ? 25.315 8.736 -39.540 1.00 94.44 87 PRO A C 1
ATOM 687 O O . PRO A 1 87 ? 25.095 8.950 -40.736 1.00 94.44 87 PRO A O 1
ATOM 690 N N . SER A 1 88 ? 26.440 9.112 -38.938 1.00 93.06 88 SER A N 1
ATOM 691 C CA . SER A 1 88 ? 27.594 9.602 -39.692 1.00 93.06 88 SER A CA 1
ATOM 692 C C . SER A 1 88 ? 28.193 8.467 -40.535 1.00 93.06 88 SER A C 1
ATOM 694 O O . SER A 1 88 ? 28.125 7.304 -40.122 1.00 93.06 88 SER A O 1
ATOM 696 N N . PRO A 1 89 ? 28.805 8.774 -41.695 1.00 87.31 89 PRO A N 1
ATOM 697 C CA . PRO A 1 89 ? 29.537 7.778 -42.473 1.00 87.31 89 PRO A CA 1
ATOM 698 C C . PRO A 1 89 ? 30.574 7.062 -41.599 1.00 87.31 89 PRO A C 1
ATOM 700 O O . PRO A 1 89 ? 31.280 7.711 -40.830 1.00 87.31 89 PRO A O 1
ATOM 703 N N . ASP A 1 90 ? 30.623 5.733 -41.695 1.00 86.00 90 ASP A N 1
ATOM 704 C CA . ASP A 1 90 ? 31.558 4.853 -40.976 1.00 86.00 90 ASP A CA 1
ATOM 705 C C . ASP A 1 90 ? 31.470 4.882 -39.433 1.00 86.00 90 ASP A C 1
ATOM 707 O O . ASP A 1 90 ? 32.342 4.346 -38.744 1.00 86.00 90 ASP A O 1
ATOM 711 N N . ALA A 1 91 ? 30.409 5.465 -38.861 1.00 89.75 91 ALA A N 1
ATOM 712 C CA . ALA A 1 91 ? 30.212 5.484 -37.415 1.00 89.75 91 ALA A CA 1
ATOM 713 C C . ALA A 1 91 ? 29.903 4.086 -36.854 1.00 89.75 91 ALA A C 1
ATOM 715 O O . ALA A 1 91 ? 28.980 3.399 -37.297 1.00 89.75 91 ALA A O 1
ATOM 716 N N . VAL A 1 92 ? 30.628 3.694 -35.803 1.00 89.31 92 VAL A N 1
ATOM 717 C CA . VAL A 1 92 ? 30.315 2.492 -35.020 1.00 89.31 92 VAL A CA 1
ATOM 718 C C . VAL A 1 92 ? 29.190 2.831 -34.045 1.00 89.31 92 VAL A C 1
ATOM 720 O O . VAL A 1 92 ? 29.403 3.505 -33.038 1.00 89.31 92 VAL A O 1
ATOM 723 N N . LEU A 1 93 ? 27.974 2.398 -34.372 1.00 90.38 93 LEU A N 1
ATOM 724 C CA . LEU A 1 93 ? 26.783 2.731 -33.597 1.00 90.38 93 LEU A CA 1
ATOM 725 C C . LEU A 1 93 ? 26.664 1.887 -32.314 1.00 90.38 93 LEU A C 1
ATOM 727 O O . LEU A 1 93 ? 27.028 0.707 -32.319 1.00 90.38 93 LEU A O 1
ATOM 731 N N . PRO A 1 94 ? 26.087 2.446 -31.231 1.00 87.94 94 PRO A N 1
ATOM 732 C CA . PRO A 1 94 ? 25.664 1.668 -30.068 1.00 87.94 94 PRO A CA 1
ATOM 733 C C . PRO A 1 94 ? 24.750 0.504 -30.464 1.00 87.94 94 PRO A C 1
ATOM 735 O O . PRO A 1 94 ? 23.980 0.613 -31.419 1.00 87.94 94 PRO A O 1
ATOM 738 N N . SER A 1 95 ? 24.774 -0.588 -29.697 1.00 85.44 95 SER A N 1
ATOM 739 C CA . SER A 1 95 ? 24.052 -1.832 -30.015 1.00 85.44 95 SER A CA 1
ATOM 740 C C . SER A 1 95 ? 22.560 -1.632 -30.297 1.00 85.44 95 SER A C 1
ATOM 742 O O . SER A 1 95 ? 22.036 -2.249 -31.220 1.00 85.44 95 SER A O 1
ATOM 744 N N . ALA A 1 96 ? 21.891 -0.737 -29.565 1.00 84.19 96 ALA A N 1
ATOM 745 C CA . ALA A 1 96 ? 20.474 -0.422 -29.757 1.00 84.19 96 ALA A CA 1
ATOM 746 C C . ALA A 1 96 ? 20.162 0.245 -31.115 1.00 84.19 96 ALA A C 1
ATOM 748 O O . ALA A 1 96 ? 19.048 0.126 -31.617 1.00 84.19 96 ALA A O 1
ATOM 749 N N . LEU A 1 97 ? 21.135 0.938 -31.719 1.00 88.56 97 LEU A N 1
ATOM 750 C CA . LEU A 1 97 ? 21.013 1.552 -33.048 1.00 88.56 97 LEU A CA 1
ATOM 751 C C . LEU A 1 97 ? 21.609 0.671 -34.152 1.00 88.56 97 LEU A C 1
ATOM 753 O O . LEU A 1 97 ? 21.111 0.686 -35.272 1.00 88.56 97 LEU A O 1
ATOM 757 N N . ALA A 1 98 ? 22.649 -0.107 -33.844 1.00 88.31 98 ALA A N 1
ATOM 758 C CA . ALA A 1 98 ? 23.248 -1.059 -34.777 1.00 88.31 98 ALA A CA 1
ATOM 759 C C . ALA A 1 98 ? 22.309 -2.243 -35.069 1.00 88.31 98 ALA A C 1
ATOM 761 O O . ALA A 1 98 ? 22.162 -2.647 -36.218 1.00 88.31 98 ALA A O 1
ATOM 762 N N . ASN A 1 99 ? 21.632 -2.757 -34.038 1.00 86.62 99 ASN A N 1
ATOM 763 C CA . ASN A 1 99 ? 20.651 -3.840 -34.134 1.00 86.62 99 ASN A CA 1
ATOM 764 C C . ASN A 1 99 ? 19.227 -3.285 -34.029 1.00 86.62 99 ASN A C 1
ATOM 766 O O . ASN A 1 99 ? 18.416 -3.777 -33.243 1.00 86.62 99 ASN A O 1
ATOM 770 N N . TYR A 1 100 ? 18.946 -2.214 -34.772 1.00 88.06 100 TYR A N 1
ATOM 771 C CA . TYR A 1 100 ? 17.672 -1.516 -34.673 1.00 88.06 100 TYR A CA 1
ATOM 772 C C . TYR A 1 100 ? 16.508 -2.432 -35.058 1.00 88.06 100 TYR A 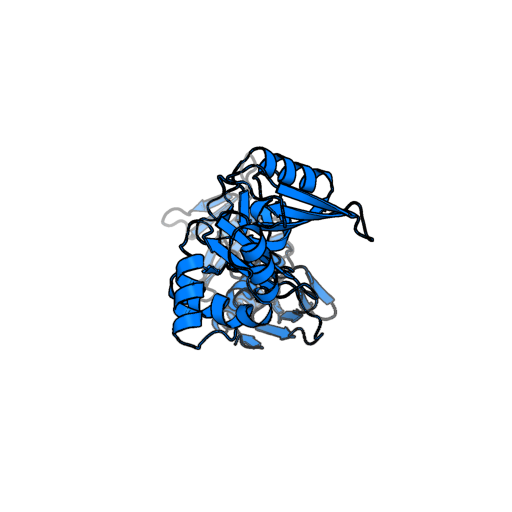C 1
ATOM 774 O O . TYR A 1 100 ? 16.473 -2.989 -36.157 1.00 88.06 100 TYR A O 1
ATOM 782 N N . GLN A 1 101 ? 15.534 -2.563 -34.161 1.00 86.75 101 GLN A N 1
ATOM 783 C CA . GLN A 1 101 ? 14.325 -3.341 -34.401 1.00 86.75 101 GLN A CA 1
ATOM 784 C C . GLN A 1 101 ? 13.121 -2.419 -34.569 1.00 86.75 101 GLN A C 1
ATOM 786 O O . GLN A 1 101 ? 12.985 -1.402 -33.892 1.00 86.75 101 GLN A O 1
ATOM 791 N N . ILE A 1 102 ? 12.228 -2.799 -35.481 1.00 89.06 102 ILE A N 1
ATOM 792 C CA . ILE A 1 102 ? 10.953 -2.110 -35.672 1.00 89.06 102 ILE A CA 1
ATOM 793 C C . ILE A 1 102 ? 10.097 -2.338 -34.428 1.00 89.06 102 ILE A C 1
ATOM 795 O O . ILE A 1 102 ? 9.870 -3.484 -34.033 1.00 89.06 102 ILE A O 1
ATOM 799 N N . THR A 1 103 ? 9.586 -1.254 -33.848 1.00 88.94 103 THR A N 1
ATOM 800 C CA . THR A 1 103 ? 8.753 -1.328 -32.651 1.00 88.94 103 THR A CA 1
ATOM 801 C C . THR A 1 103 ? 7.437 -2.030 -32.974 1.00 88.94 103 THR A C 1
ATOM 803 O O . THR A 1 103 ? 6.748 -1.699 -33.948 1.00 88.94 103 THR A O 1
ATOM 806 N N . GLN A 1 104 ? 7.077 -3.011 -32.153 1.00 88.88 104 GLN A N 1
ATOM 807 C CA . GLN A 1 104 ? 5.831 -3.754 -32.291 1.00 88.88 104 GLN A CA 1
ATOM 808 C C . GLN A 1 104 ? 4.749 -3.167 -31.387 1.00 88.88 104 GLN A C 1
ATOM 810 O O . GLN A 1 104 ? 5.023 -2.706 -30.283 1.00 88.88 104 GLN A O 1
ATOM 815 N N . LEU A 1 105 ? 3.503 -3.195 -31.860 1.00 90.88 105 LEU A N 1
ATOM 816 C CA . LEU A 1 105 ? 2.347 -2.861 -31.037 1.00 90.88 105 LEU A CA 1
ATOM 817 C C . LEU A 1 105 ? 1.875 -4.121 -30.316 1.00 90.88 105 LEU A C 1
ATOM 819 O O . LEU A 1 105 ? 1.575 -5.120 -30.967 1.00 90.88 105 LEU A O 1
ATOM 823 N N . GLY A 1 106 ? 1.811 -4.048 -28.991 1.00 91.44 106 GLY A N 1
ATOM 824 C CA . GLY A 1 106 ? 1.365 -5.136 -28.129 1.00 91.44 106 GLY A CA 1
ATOM 825 C C . GLY A 1 106 ? 0.040 -4.835 -27.435 1.00 91.44 106 GLY A C 1
ATOM 826 O O . GLY A 1 106 ? -0.371 -3.682 -27.278 1.00 91.44 106 GLY A O 1
ATOM 827 N N . GLU A 1 107 ? -0.603 -5.899 -26.975 1.00 94.81 107 GLU A N 1
ATOM 828 C CA . GLU A 1 107 ? -1.709 -5.846 -26.024 1.00 94.81 107 GLU A CA 1
ATOM 829 C C . GLU A 1 107 ? -1.260 -6.553 -24.745 1.00 94.81 107 GLU A C 1
ATOM 831 O O . GLU A 1 107 ? -0.526 -7.542 -24.813 1.00 94.81 107 GLU A O 1
ATOM 836 N N . VAL A 1 108 ? -1.677 -6.042 -23.587 1.00 96.06 108 VAL A N 1
ATOM 837 C CA . VAL A 1 108 ? -1.352 -6.642 -22.290 1.00 96.06 108 VAL A CA 1
ATOM 838 C C . VAL A 1 108 ? -2.594 -7.193 -21.616 1.00 96.06 108 VAL A C 1
ATOM 840 O O . VAL A 1 108 ? -3.633 -6.531 -21.552 1.00 96.06 108 VAL A O 1
ATOM 843 N N . VAL A 1 109 ? -2.463 -8.397 -21.070 1.00 96.19 109 VAL A N 1
ATOM 844 C CA . VAL A 1 109 ? -3.451 -9.005 -20.183 1.00 96.19 109 VAL A CA 1
ATOM 845 C C . VAL A 1 109 ? -2.903 -8.967 -18.761 1.00 96.19 109 VAL A C 1
ATOM 847 O O . VAL A 1 109 ? -1.887 -9.594 -18.464 1.00 96.19 109 VAL A O 1
ATOM 850 N N . LEU A 1 110 ? -3.566 -8.207 -17.895 1.00 93.75 110 LEU A N 1
ATOM 851 C CA . LEU A 1 110 ? -3.248 -8.069 -16.480 1.00 93.75 110 LEU A CA 1
ATOM 852 C C . LEU A 1 110 ? -4.121 -9.016 -15.662 1.00 93.75 110 LEU A C 1
ATOM 854 O O . LEU A 1 110 ? -5.323 -8.788 -15.538 1.00 93.75 110 LEU A O 1
ATOM 858 N N . ASP A 1 111 ? -3.511 -10.045 -15.091 1.00 90.19 111 ASP A N 1
ATOM 859 C CA . ASP A 1 111 ? -4.144 -10.917 -14.106 1.00 90.19 111 ASP A CA 1
ATOM 860 C C . ASP A 1 111 ? -4.022 -10.286 -12.714 1.00 90.19 111 ASP A C 1
ATOM 862 O O . ASP A 1 111 ? -2.922 -10.104 -12.183 1.00 90.19 111 ASP A O 1
ATOM 866 N N . GLU A 1 112 ? -5.160 -9.905 -12.133 1.00 86.44 112 GLU A N 1
ATOM 867 C CA . GLU A 1 112 ? -5.208 -9.254 -10.823 1.00 86.44 112 GLU A CA 1
ATOM 868 C C . GLU A 1 112 ? -4.996 -10.222 -9.652 1.00 86.44 112 GLU A C 1
ATOM 870 O O . GLU A 1 112 ? -4.638 -9.786 -8.552 1.00 86.44 112 GLU A O 1
ATOM 875 N N . ALA A 1 113 ? -5.213 -11.522 -9.862 1.00 81.56 113 ALA A N 1
ATOM 876 C CA . ALA A 1 113 ? -5.020 -12.535 -8.832 1.00 81.56 113 ALA A CA 1
ATOM 877 C C . ALA A 1 113 ? -3.528 -12.802 -8.622 1.00 81.56 113 ALA A C 1
ATOM 879 O O . ALA A 1 113 ? -3.042 -12.775 -7.489 1.00 81.56 113 ALA A O 1
ATOM 880 N N . SER A 1 114 ? -2.791 -13.005 -9.714 1.00 81.56 114 SER A N 1
ATOM 881 C CA . SER A 1 114 ? -1.338 -13.215 -9.685 1.00 81.56 114 SER A CA 1
ATOM 882 C C . SER A 1 114 ? -0.530 -11.916 -9.728 1.00 81.56 114 SER A C 1
ATOM 884 O O . SER A 1 114 ? 0.684 -11.959 -9.535 1.00 81.56 114 SER A O 1
ATOM 886 N N . ARG A 1 115 ? -1.174 -10.764 -9.970 1.00 86.06 115 ARG A N 1
ATOM 887 C CA . ARG A 1 115 ? -0.515 -9.465 -10.213 1.00 86.06 115 ARG A CA 1
ATOM 888 C C . ARG A 1 115 ? 0.518 -9.552 -11.340 1.00 86.06 115 ARG A C 1
ATOM 890 O O . ARG A 1 115 ? 1.607 -8.982 -11.248 1.00 86.06 115 ARG A O 1
ATOM 897 N N . THR A 1 116 ? 0.175 -10.272 -12.406 1.00 89.25 116 THR A N 1
ATOM 898 C CA . THR A 1 116 ? 1.056 -10.467 -13.562 1.00 89.25 116 THR A CA 1
ATOM 899 C C . THR A 1 116 ? 0.483 -9.828 -14.812 1.00 89.25 116 THR A C 1
ATOM 901 O O . THR A 1 116 ? -0.660 -10.094 -15.177 1.00 89.25 116 THR A O 1
ATOM 904 N N . ALA A 1 117 ? 1.296 -9.039 -15.506 1.00 93.31 117 ALA A N 1
ATOM 905 C CA . ALA A 1 117 ? 0.996 -8.557 -16.847 1.00 93.31 117 ALA A CA 1
ATOM 906 C C . ALA A 1 117 ? 1.663 -9.469 -17.878 1.00 93.31 117 ALA A C 1
ATOM 908 O O . ALA A 1 117 ? 2.870 -9.696 -17.822 1.00 93.31 117 ALA A O 1
ATOM 909 N N . THR A 1 118 ? 0.879 -9.977 -18.823 1.00 95.75 118 THR A N 1
ATOM 910 C CA . THR A 1 118 ? 1.342 -10.880 -19.880 1.00 95.75 118 THR A CA 1
ATOM 911 C C . THR A 1 118 ? 1.133 -10.258 -21.252 1.00 95.75 118 THR A C 1
ATOM 913 O O . THR A 1 118 ? 0.074 -9.695 -21.537 1.00 95.75 118 THR A O 1
ATOM 916 N N . ILE A 1 119 ? 2.164 -10.325 -22.090 1.00 95.44 119 ILE A N 1
ATOM 917 C CA . ILE A 1 119 ? 2.194 -9.727 -23.427 1.00 95.44 119 ILE A CA 1
ATOM 918 C C . ILE A 1 119 ? 2.671 -10.797 -24.400 1.00 95.44 119 ILE A C 1
ATOM 920 O O . ILE A 1 119 ? 3.720 -11.406 -24.192 1.00 95.44 119 ILE A O 1
ATOM 924 N N . LEU A 1 120 ? 1.904 -11.025 -25.465 1.00 89.62 120 LEU A N 1
ATOM 925 C CA . LEU A 1 120 ? 2.254 -11.997 -26.495 1.00 89.62 120 LEU A CA 1
ATOM 926 C C . LEU A 1 120 ? 3.012 -11.310 -27.638 1.00 89.62 120 LEU A C 1
ATOM 928 O O . LEU A 1 120 ? 2.489 -10.389 -28.270 1.00 89.62 120 LEU A O 1
ATOM 932 N N . ARG A 1 121 ? 4.225 -11.787 -27.927 1.00 83.50 121 ARG A N 1
ATOM 933 C CA . ARG A 1 121 ? 5.056 -11.382 -29.068 1.00 83.50 121 ARG A CA 1
ATOM 934 C C . ARG A 1 121 ? 5.273 -12.585 -29.985 1.00 83.50 121 ARG A C 1
ATOM 936 O O . ARG A 1 121 ? 6.192 -13.373 -29.786 1.00 83.50 121 ARG A O 1
ATOM 943 N N . GLY A 1 122 ? 4.440 -12.731 -31.015 1.00 80.06 122 GLY A N 1
ATOM 944 C CA . GLY A 1 122 ? 4.489 -13.918 -31.875 1.00 80.06 122 GLY A CA 1
ATOM 945 C C . GLY A 1 122 ? 4.185 -15.183 -31.066 1.00 80.06 122 GLY A C 1
ATOM 946 O O . GLY A 1 122 ? 3.064 -15.335 -30.592 1.00 80.06 122 GLY A O 1
ATOM 947 N N . GLU A 1 123 ? 5.177 -16.060 -30.895 1.00 82.06 123 GLU A N 1
ATOM 948 C CA . GLU A 1 123 ? 5.083 -17.273 -30.059 1.00 82.06 123 GLU A CA 1
ATOM 949 C C . GLU A 1 123 ? 5.646 -17.083 -28.636 1.00 82.06 123 GLU A C 1
ATOM 951 O O . GLU A 1 123 ? 5.530 -17.973 -27.796 1.00 82.06 123 GLU A O 1
ATOM 956 N N . GLU A 1 124 ? 6.252 -15.932 -28.344 1.00 86.75 124 GLU A N 1
ATOM 957 C CA . GLU A 1 124 ? 6.896 -15.646 -27.063 1.00 86.75 124 GLU A CA 1
ATOM 958 C C . GLU A 1 124 ? 5.947 -14.916 -26.105 1.00 86.75 124 GLU A C 1
ATOM 960 O O . GLU A 1 124 ? 5.260 -13.967 -26.489 1.00 86.75 124 GLU A O 1
ATOM 965 N N . LEU A 1 125 ? 5.928 -15.341 -24.839 1.00 90.31 125 LEU A N 1
ATOM 966 C CA . LEU A 1 125 ? 5.131 -14.724 -23.782 1.00 90.31 125 LEU A CA 1
ATOM 967 C C . LEU A 1 125 ? 6.037 -13.958 -22.817 1.00 90.31 125 LEU A C 1
ATOM 969 O O . LEU A 1 125 ? 6.794 -14.556 -22.052 1.00 90.31 125 LEU A O 1
ATOM 973 N N . ILE A 1 126 ? 5.913 -12.637 -22.811 1.00 92.25 126 ILE A N 1
ATOM 974 C CA . ILE A 1 126 ? 6.608 -11.772 -21.859 1.00 92.25 126 ILE A CA 1
ATOM 975 C C . ILE A 1 126 ? 5.722 -11.620 -20.627 1.00 92.25 126 ILE A C 1
ATOM 977 O O . ILE A 1 126 ? 4.551 -11.256 -20.744 1.00 92.25 126 ILE A O 1
ATOM 981 N N . THR A 1 127 ? 6.285 -11.888 -19.449 1.00 91.75 127 THR A N 1
ATOM 982 C CA . THR A 1 127 ? 5.582 -11.785 -18.164 1.00 91.75 127 THR A CA 1
ATOM 983 C C . THR A 1 127 ? 6.269 -10.760 -17.272 1.00 91.75 127 THR A C 1
ATOM 985 O O . THR A 1 127 ? 7.446 -10.904 -16.951 1.00 91.75 127 THR A O 1
ATOM 988 N N . LEU A 1 128 ? 5.520 -9.750 -16.837 1.00 88.62 128 LEU A N 1
ATOM 989 C CA . LEU A 1 128 ? 5.916 -8.829 -15.775 1.00 88.62 128 LEU A CA 1
ATOM 990 C C . LEU A 1 128 ? 5.193 -9.231 -14.487 1.00 88.62 128 LEU A C 1
ATOM 992 O O . LEU A 1 128 ? 3.974 -9.409 -14.495 1.00 88.62 128 LEU A O 1
ATOM 996 N N . THR A 1 129 ? 5.934 -9.377 -13.393 1.00 83.75 129 THR A N 1
ATOM 997 C CA . THR A 1 129 ? 5.396 -9.724 -12.070 1.00 83.75 129 THR A CA 1
ATOM 998 C C . THR A 1 129 ? 5.229 -8.485 -11.192 1.00 83.75 129 THR A C 1
ATOM 1000 O O . THR A 1 129 ? 5.746 -7.415 -11.506 1.00 83.75 129 THR A O 1
ATOM 1003 N N . ASP A 1 130 ? 4.500 -8.638 -10.084 1.00 77.12 130 ASP A N 1
ATOM 1004 C CA . ASP A 1 130 ? 4.303 -7.609 -9.053 1.00 77.12 130 ASP A CA 1
ATOM 1005 C C . ASP A 1 130 ? 3.634 -6.311 -9.531 1.00 77.12 130 ASP A C 1
ATOM 1007 O O . ASP A 1 130 ? 3.763 -5.265 -8.893 1.00 77.12 130 ASP A O 1
ATOM 1011 N N . VAL A 1 131 ? 2.833 -6.382 -10.596 1.00 82.38 131 VAL A N 1
ATOM 1012 C CA . VAL A 1 131 ? 2.151 -5.214 -11.167 1.00 82.38 131 VAL A CA 1
ATOM 1013 C C . VAL A 1 131 ? 1.220 -4.564 -10.135 1.00 82.38 131 VAL A C 1
ATOM 1015 O O . VAL A 1 131 ? 0.511 -5.236 -9.371 1.00 82.38 131 VAL A O 1
ATOM 1018 N N . GLU A 1 132 ? 1.237 -3.234 -10.092 1.00 78.94 132 GLU A N 1
ATOM 1019 C CA . GLU A 1 132 ? 0.487 -2.406 -9.144 1.00 78.94 132 GLU A CA 1
ATOM 1020 C C . GLU A 1 132 ? -0.979 -2.239 -9.576 1.00 78.94 132 GLU A C 1
ATOM 1022 O O . GLU A 1 132 ? -1.419 -1.171 -9.987 1.00 78.94 132 GLU A O 1
ATOM 1027 N N . ILE A 1 133 ? -1.764 -3.318 -9.482 1.00 80.75 133 ILE A N 1
ATOM 1028 C CA . ILE A 1 133 ? -3.144 -3.432 -10.008 1.00 80.75 133 ILE A CA 1
ATOM 1029 C C . ILE A 1 133 ? -4.122 -2.320 -9.565 1.00 80.75 133 ILE A C 1
ATOM 1031 O O . ILE A 1 133 ? -5.179 -2.152 -10.172 1.00 80.75 133 ILE A O 1
ATOM 1035 N N . TRP A 1 134 ? -3.792 -1.556 -8.523 1.00 73.81 134 TRP A N 1
ATOM 1036 C CA . TRP A 1 134 ? -4.595 -0.437 -8.020 1.00 73.81 134 TRP A CA 1
ATOM 1037 C C . TRP A 1 134 ? -4.437 0.854 -8.835 1.00 73.81 134 TRP A C 1
ATOM 1039 O O . TRP A 1 134 ? -5.317 1.713 -8.759 1.00 73.81 134 TRP A O 1
ATOM 1049 N N . HIS A 1 135 ? -3.364 1.006 -9.616 1.00 77.62 135 HIS A N 1
ATOM 1050 C CA . HIS A 1 135 ? -3.170 2.174 -10.473 1.00 77.62 135 HIS A CA 1
ATOM 1051 C C . HIS A 1 135 ? -4.246 2.277 -11.559 1.00 77.62 135 HIS A C 1
ATOM 1053 O O . HIS A 1 135 ? -4.832 1.285 -12.004 1.00 77.62 135 HIS A O 1
ATOM 1059 N N . GLU A 1 136 ? -4.521 3.510 -11.988 1.00 83.44 136 GLU A N 1
ATOM 1060 C CA . GLU A 1 136 ? -5.402 3.753 -13.126 1.00 83.44 136 GLU A CA 1
ATOM 1061 C C . GLU A 1 136 ? -4.829 3.111 -14.393 1.00 83.44 136 GLU A C 1
ATOM 1063 O O . GLU A 1 136 ? -3.615 3.002 -14.563 1.00 83.44 136 GLU A O 1
ATOM 1068 N N . ASN A 1 137 ? -5.707 2.702 -15.311 1.00 88.94 137 ASN A N 1
ATOM 1069 C CA . ASN A 1 137 ? -5.307 1.948 -16.502 1.00 88.94 137 ASN A CA 1
ATOM 1070 C C . ASN A 1 137 ? -4.252 2.675 -17.354 1.00 88.94 137 ASN A C 1
ATOM 1072 O O . ASN A 1 137 ? -3.360 2.022 -17.886 1.00 88.94 137 ASN A O 1
ATOM 1076 N N . HIS A 1 138 ? -4.320 4.006 -17.447 1.00 86.31 138 HIS A N 1
ATOM 1077 C CA . HIS A 1 138 ? -3.307 4.810 -18.131 1.00 86.31 138 HIS A CA 1
ATOM 1078 C C . HIS A 1 138 ? -1.935 4.724 -17.437 1.00 86.31 138 HIS A C 1
ATOM 1080 O O . HIS A 1 138 ? -0.922 4.497 -18.097 1.00 86.31 138 HIS A O 1
ATOM 1086 N N . SER A 1 139 ? -1.896 4.857 -16.108 1.00 85.19 139 SER A N 1
ATOM 1087 C CA . SER A 1 139 ? -0.656 4.772 -15.324 1.00 85.19 139 SER A CA 1
ATOM 1088 C C . SER A 1 139 ? -0.031 3.382 -15.407 1.00 85.19 139 SER A C 1
ATOM 1090 O O . SER A 1 139 ? 1.160 3.271 -15.680 1.00 85.19 139 SER A O 1
ATOM 1092 N N . LEU A 1 140 ? -0.845 2.328 -15.295 1.00 89.25 140 LEU A N 1
ATOM 1093 C CA . LEU A 1 140 ? -0.391 0.947 -15.487 1.00 89.25 140 LEU A CA 1
ATOM 1094 C C . LEU A 1 140 ? 0.216 0.724 -16.868 1.00 89.25 140 LEU A C 1
ATOM 1096 O O . LEU A 1 140 ? 1.271 0.110 -16.996 1.00 89.25 140 LEU A O 1
ATOM 1100 N N . LEU A 1 141 ? -0.444 1.224 -17.910 1.00 90.88 141 LEU A N 1
ATOM 1101 C CA . LEU A 1 141 ? 0.043 1.098 -19.277 1.00 90.88 141 LEU A CA 1
ATOM 1102 C C . LEU A 1 141 ? 1.372 1.851 -19.462 1.00 90.88 141 LEU A C 1
ATOM 1104 O O . LEU A 1 141 ? 2.278 1.331 -20.111 1.00 90.88 141 LEU A O 1
ATOM 1108 N N . SER A 1 142 ? 1.530 3.026 -18.846 1.00 87.56 142 SER A N 1
ATOM 1109 C CA . SER A 1 142 ? 2.797 3.772 -18.826 1.00 87.56 142 SER A CA 1
ATOM 1110 C C . SER A 1 142 ? 3.917 3.006 -18.104 1.00 87.56 142 SER A C 1
ATOM 1112 O O . SER A 1 142 ? 5.018 2.866 -18.636 1.00 87.56 142 SER A O 1
ATOM 1114 N N . GLU A 1 143 ? 3.633 2.433 -16.933 1.00 88.25 143 GLU A N 1
ATOM 1115 C CA . GLU A 1 143 ? 4.592 1.643 -16.146 1.00 88.25 143 GLU A CA 1
ATOM 1116 C C . GLU A 1 143 ? 5.038 0.371 -16.867 1.00 88.25 143 GLU A C 1
ATOM 1118 O O . GLU A 1 143 ? 6.235 0.078 -16.926 1.00 88.25 143 GLU A O 1
ATOM 1123 N N . ILE A 1 144 ? 4.088 -0.353 -17.464 1.00 91.19 144 ILE A N 1
ATOM 1124 C CA . ILE A 1 144 ? 4.357 -1.546 -18.273 1.00 91.19 144 ILE A CA 1
ATOM 1125 C C . ILE A 1 144 ? 5.269 -1.180 -19.447 1.00 91.19 144 ILE A C 1
ATOM 1127 O O . ILE A 1 144 ? 6.289 -1.832 -19.659 1.00 91.19 144 ILE A O 1
ATOM 1131 N N . ASN A 1 145 ? 4.963 -0.103 -20.173 1.00 90.62 145 ASN A N 1
ATOM 1132 C CA . ASN A 1 145 ? 5.792 0.344 -21.292 1.00 90.62 145 ASN A CA 1
ATOM 1133 C C . ASN A 1 145 ? 7.186 0.805 -20.859 1.00 90.62 145 ASN A C 1
ATOM 1135 O O . ASN A 1 145 ? 8.171 0.509 -21.536 1.00 90.62 145 ASN A O 1
ATOM 1139 N N . LEU A 1 146 ? 7.305 1.462 -19.705 1.00 86.06 146 LEU A N 1
ATOM 1140 C CA . LEU A 1 146 ? 8.603 1.820 -19.145 1.00 86.06 146 LEU A CA 1
ATOM 1141 C C . LEU A 1 146 ? 9.431 0.574 -18.791 1.00 86.06 146 LEU A C 1
ATOM 1143 O O . LEU A 1 146 ? 10.640 0.557 -19.037 1.00 86.06 146 LEU A O 1
ATOM 1147 N N . ALA A 1 147 ? 8.802 -0.461 -18.226 1.00 86.50 147 ALA A N 1
ATOM 1148 C CA . ALA A 1 147 ? 9.461 -1.728 -17.915 1.00 86.50 147 ALA A CA 1
ATOM 1149 C C . ALA A 1 147 ? 9.939 -2.445 -19.190 1.00 86.50 147 ALA A C 1
ATOM 1151 O O . ALA A 1 147 ? 11.101 -2.847 -19.261 1.00 86.50 147 ALA A O 1
ATOM 1152 N N . LEU A 1 148 ? 9.095 -2.514 -20.225 1.00 87.50 148 LEU A N 1
ATOM 1153 C CA . LEU A 1 148 ? 9.447 -3.090 -21.532 1.00 87.50 148 LEU A CA 1
ATOM 1154 C C . LEU A 1 148 ? 10.570 -2.315 -22.229 1.00 87.50 148 LEU A C 1
ATOM 1156 O O . LEU A 1 148 ? 11.487 -2.918 -22.785 1.00 87.50 148 LEU A O 1
ATOM 1160 N N . SER A 1 149 ? 10.533 -0.982 -22.160 1.00 82.19 149 SER A N 1
ATOM 1161 C CA . SER A 1 149 ? 11.590 -0.112 -22.683 1.00 82.19 149 SER A CA 1
ATOM 1162 C C . SER A 1 149 ? 12.919 -0.357 -21.965 1.00 82.19 149 SER A C 1
ATOM 1164 O O . SER A 1 149 ? 13.945 -0.511 -22.619 1.00 82.19 149 SER A O 1
ATOM 1166 N N . LYS A 1 150 ? 12.916 -0.472 -20.630 1.00 79.06 150 LYS A N 1
ATOM 1167 C CA . LYS A 1 150 ? 14.123 -0.808 -19.849 1.00 79.06 150 LYS A CA 1
ATOM 1168 C C . LYS A 1 150 ? 14.691 -2.182 -20.200 1.00 79.06 150 LYS A C 1
ATOM 1170 O O . LYS A 1 150 ? 15.908 -2.345 -20.189 1.00 79.06 150 LYS A O 1
ATOM 1175 N N . ALA A 1 151 ? 13.821 -3.142 -20.495 1.00 79.75 151 ALA A N 1
ATOM 1176 C CA . ALA A 1 151 ? 14.202 -4.481 -20.926 1.00 79.75 151 ALA A CA 1
ATOM 1177 C C . ALA A 1 151 ? 14.605 -4.553 -22.414 1.00 79.75 151 ALA A C 1
ATOM 1179 O O . ALA A 1 151 ? 15.075 -5.593 -22.860 1.00 79.75 151 ALA A O 1
ATOM 1180 N N . ASN A 1 152 ? 14.488 -3.452 -23.172 1.00 76.50 152 ASN A N 1
ATOM 1181 C CA . ASN A 1 152 ? 14.744 -3.382 -24.615 1.00 76.50 152 ASN A CA 1
ATOM 1182 C C . ASN A 1 152 ? 13.914 -4.386 -25.439 1.00 76.50 152 ASN A C 1
ATOM 1184 O O . ASN A 1 152 ? 14.382 -4.903 -26.451 1.00 76.50 152 ASN A O 1
ATOM 1188 N N . GLU A 1 153 ? 12.664 -4.634 -25.039 1.00 81.69 153 GLU A N 1
ATOM 1189 C CA . GLU A 1 153 ? 11.795 -5.616 -25.710 1.00 81.69 153 GLU A CA 1
ATOM 1190 C C . GLU A 1 153 ? 11.224 -5.126 -27.053 1.00 81.69 153 GLU A C 1
ATOM 1192 O O . GLU A 1 153 ? 10.598 -5.900 -27.777 1.00 81.69 153 GLU A O 1
ATOM 1197 N N . ASN A 1 154 ? 11.429 -3.848 -27.404 1.00 82.06 154 ASN A N 1
ATOM 1198 C CA . ASN A 1 154 ? 10.937 -3.205 -28.634 1.00 82.06 154 ASN A CA 1
ATOM 1199 C C . ASN A 1 154 ? 9.418 -3.362 -28.850 1.00 82.06 154 ASN A C 1
ATOM 1201 O O . ASN A 1 154 ? 8.934 -3.420 -29.984 1.00 82.06 154 ASN A O 1
ATOM 1205 N N . ILE A 1 155 ? 8.654 -3.414 -27.757 1.00 88.62 155 ILE A N 1
ATOM 1206 C CA . ILE A 1 155 ? 7.192 -3.492 -27.755 1.00 88.62 155 ILE A CA 1
ATOM 1207 C C . ILE A 1 155 ? 6.631 -2.243 -27.090 1.00 88.62 155 ILE A C 1
ATOM 1209 O O . ILE A 1 155 ? 7.077 -1.857 -26.010 1.00 88.62 155 ILE A O 1
ATOM 1213 N N . MET A 1 156 ? 5.607 -1.668 -27.714 1.00 91.00 156 MET A N 1
ATOM 1214 C CA . MET A 1 156 ? 4.757 -0.650 -27.117 1.00 91.00 156 MET A CA 1
ATOM 1215 C C . MET A 1 156 ? 3.343 -1.201 -26.962 1.00 91.00 156 MET A C 1
ATOM 1217 O O . MET A 1 156 ? 2.646 -1.491 -27.939 1.00 91.00 156 MET A O 1
ATOM 1221 N N . VAL A 1 157 ? 2.913 -1.352 -25.720 1.00 93.69 157 VAL A N 1
ATOM 1222 C CA . VAL A 1 157 ? 1.568 -1.782 -25.363 1.00 93.69 157 VAL A CA 1
ATOM 1223 C C . VAL A 1 157 ? 0.624 -0.589 -25.434 1.00 93.69 157 VAL A C 1
ATOM 1225 O O . VAL A 1 157 ? 0.858 0.428 -24.788 1.00 93.69 157 VAL A O 1
ATOM 1228 N N . TRP A 1 158 ? -0.462 -0.715 -26.193 1.00 93.38 158 TRP A N 1
ATOM 1229 C CA . TRP A 1 158 ? -1.466 0.351 -26.363 1.00 93.38 158 TRP A CA 1
ATOM 1230 C C . TRP A 1 158 ? -2.852 -0.033 -25.827 1.00 93.38 158 TRP A C 1
ATOM 1232 O O . TRP A 1 158 ? -3.716 0.830 -25.666 1.00 93.38 158 TRP A O 1
ATOM 1242 N N . LYS A 1 159 ? -3.056 -1.320 -25.529 1.00 94.69 159 LYS A N 1
ATOM 1243 C CA . LYS A 1 159 ? -4.299 -1.872 -24.992 1.00 94.69 159 LYS A CA 1
ATOM 1244 C C . LYS A 1 159 ? -4.016 -2.699 -23.747 1.00 94.69 159 LYS A C 1
ATOM 1246 O O . LYS A 1 159 ? -3.116 -3.535 -23.760 1.00 94.69 159 LYS A O 1
ATOM 1251 N N . LEU A 1 160 ? -4.814 -2.482 -22.705 1.00 95.38 160 LEU A N 1
ATOM 1252 C CA . LEU A 1 160 ? -4.774 -3.209 -21.441 1.00 95.38 160 LEU A CA 1
ATOM 1253 C C . LEU A 1 160 ? -6.117 -3.892 -21.196 1.00 95.38 160 LEU A C 1
ATOM 1255 O O . LEU A 1 160 ? -7.168 -3.245 -21.208 1.00 95.38 160 LEU A O 1
ATOM 1259 N N . LYS A 1 161 ? -6.069 -5.197 -20.937 1.00 95.38 161 LYS A N 1
ATOM 1260 C CA . LYS A 1 161 ? -7.210 -6.016 -20.531 1.00 95.38 161 LYS A CA 1
ATOM 1261 C C . LYS A 1 161 ? -6.986 -6.544 -19.120 1.00 95.38 161 LYS A C 1
ATOM 1263 O O . LYS A 1 161 ? -5.983 -7.203 -18.870 1.00 95.38 161 LYS A O 1
ATOM 1268 N N . ARG A 1 162 ? -7.918 -6.284 -18.207 1.00 92.12 162 ARG A N 1
ATOM 1269 C CA . ARG A 1 162 ? -7.889 -6.805 -16.835 1.00 92.12 162 ARG A CA 1
ATOM 1270 C C . ARG A 1 162 ? -8.644 -8.122 -16.743 1.00 92.12 162 ARG A C 1
ATOM 1272 O O . ARG A 1 162 ? -9.777 -8.231 -17.213 1.00 92.12 162 ARG A O 1
ATOM 1279 N N . VAL A 1 163 ? -8.022 -9.094 -16.094 1.00 91.50 163 VAL A N 1
ATOM 1280 C CA . VAL A 1 163 ? -8.646 -10.328 -15.630 1.00 91.50 163 VAL A CA 1
ATOM 1281 C C . VAL A 1 163 ? -8.821 -10.175 -14.120 1.00 91.50 163 VAL A C 1
ATOM 1283 O O . VAL A 1 163 ? -7.831 -10.246 -13.390 1.00 91.50 163 VAL A O 1
ATOM 1286 N N . PRO A 1 164 ? -10.047 -9.883 -13.649 1.00 84.25 164 PRO A N 1
ATOM 1287 C CA . PRO A 1 164 ? -10.291 -9.639 -12.237 1.00 84.25 164 PRO A CA 1
ATOM 1288 C C . PRO A 1 164 ? -10.062 -10.906 -11.418 1.00 84.25 164 PRO A C 1
ATOM 1290 O O . PRO A 1 164 ? -10.321 -12.025 -11.875 1.00 84.25 164 PRO A O 1
ATOM 1293 N N . ASP A 1 165 ? -9.616 -10.718 -10.181 1.00 77.56 165 ASP A N 1
ATOM 1294 C CA . ASP A 1 165 ? -9.454 -11.818 -9.242 1.00 77.56 165 ASP A CA 1
ATOM 1295 C C . ASP A 1 165 ? -10.818 -12.327 -8.756 1.00 77.56 165 ASP A C 1
ATOM 1297 O O . ASP A 1 165 ? -11.452 -11.743 -7.877 1.00 77.56 165 ASP A O 1
ATOM 1301 N N . ASN A 1 166 ? -11.248 -13.453 -9.323 1.00 71.38 166 ASN A N 1
ATOM 1302 C CA . ASN A 1 166 ? -12.482 -14.141 -8.947 1.00 71.38 166 ASN A CA 1
ATOM 1303 C C . ASN A 1 166 ? -12.254 -15.255 -7.911 1.00 71.38 166 ASN A C 1
ATOM 1305 O O . ASN A 1 166 ? -13.148 -16.073 -7.694 1.00 71.38 166 ASN A O 1
ATOM 1309 N N . SER A 1 167 ? -11.074 -15.340 -7.284 1.00 66.19 167 SER A N 1
ATOM 131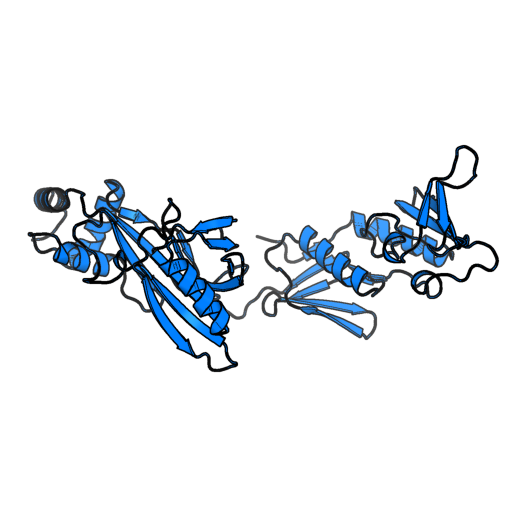0 C CA . SER A 1 167 ? -10.728 -16.452 -6.386 1.00 66.19 167 SER A CA 1
ATOM 1311 C C . SER A 1 167 ? -11.608 -16.540 -5.137 1.00 66.19 167 SER A C 1
ATOM 1313 O O . SER A 1 167 ? -11.581 -17.562 -4.452 1.00 66.19 167 SER A O 1
ATOM 1315 N N . GLY A 1 168 ? -12.357 -15.480 -4.809 1.00 59.97 168 GLY A N 1
ATOM 1316 C CA . GLY A 1 168 ? -13.189 -15.404 -3.606 1.00 59.97 168 GLY A CA 1
ATOM 1317 C C . GLY A 1 168 ? -12.388 -15.514 -2.305 1.00 59.97 168 GLY A C 1
ATOM 1318 O O . GLY A 1 168 ? -12.977 -15.569 -1.227 1.00 59.97 168 GLY A O 1
ATOM 1319 N N . LYS A 1 169 ? -11.050 -15.559 -2.383 1.00 61.88 169 LYS A N 1
ATOM 1320 C CA . LYS A 1 169 ? -10.183 -15.609 -1.214 1.00 61.88 169 LYS A CA 1
ATOM 1321 C C . LYS A 1 169 ? -10.208 -14.233 -0.554 1.00 61.88 169 LYS A C 1
ATOM 1323 O O . LYS A 1 169 ? -9.947 -13.241 -1.238 1.00 61.88 169 LYS A O 1
ATOM 1328 N N . PRO A 1 170 ? -10.502 -14.148 0.753 1.00 62.06 170 PRO A N 1
ATOM 1329 C CA . PRO A 1 170 ? -10.456 -12.877 1.450 1.00 62.06 170 PRO A CA 1
ATOM 1330 C C . PRO A 1 170 ? -9.024 -12.340 1.391 1.00 62.06 170 PRO A C 1
ATOM 1332 O O . PRO A 1 170 ? -8.091 -12.956 1.908 1.00 62.06 170 PRO A O 1
ATOM 1335 N N . LYS A 1 171 ? -8.839 -11.202 0.717 1.00 72.50 171 LYS A N 1
ATOM 1336 C CA . LYS A 1 171 ? -7.592 -10.440 0.773 1.00 72.50 171 LYS A CA 1
ATOM 1337 C C . LYS A 1 171 ? -7.637 -9.551 2.008 1.00 72.50 171 LYS A C 1
ATOM 1339 O O . LYS A 1 171 ? -8.643 -8.888 2.237 1.00 72.50 171 LYS A O 1
ATOM 1344 N N . LEU A 1 172 ? -6.532 -9.490 2.754 1.00 78.38 172 LEU A N 1
ATOM 1345 C CA . LEU A 1 172 ? -6.384 -8.540 3.865 1.00 78.38 172 LEU A CA 1
ATOM 1346 C C . LEU A 1 172 ? -6.508 -7.087 3.380 1.00 78.38 172 LEU A C 1
ATOM 1348 O O . LEU A 1 172 ? -7.042 -6.235 4.080 1.00 78.38 172 LEU A O 1
ATOM 1352 N N . TYR A 1 173 ? -6.054 -6.816 2.154 1.00 80.56 173 TYR A N 1
ATOM 1353 C CA . TYR A 1 173 ? -6.155 -5.506 1.524 1.00 80.56 173 TYR A CA 1
ATOM 1354 C C . TYR A 1 173 ? -6.684 -5.639 0.100 1.00 80.56 173 TYR A C 1
ATOM 1356 O O . TYR A 1 173 ? -6.237 -6.495 -0.662 1.00 80.56 173 TYR A O 1
ATOM 1364 N N . ALA A 1 174 ? -7.610 -4.756 -0.277 1.00 67.62 174 ALA A N 1
ATOM 1365 C CA . ALA A 1 174 ? -8.121 -4.681 -1.646 1.00 67.62 174 ALA A CA 1
ATOM 1366 C C . ALA A 1 174 ? -7.076 -4.141 -2.648 1.00 67.62 174 ALA A C 1
ATOM 1368 O O . ALA A 1 174 ? -7.194 -4.385 -3.845 1.00 67.62 174 ALA A O 1
ATOM 1369 N N . GLY A 1 175 ? -6.066 -3.406 -2.162 1.00 69.12 175 GLY A N 1
ATOM 1370 C CA . GLY A 1 175 ? -4.995 -2.800 -2.960 1.00 69.12 175 GLY A CA 1
ATOM 1371 C C . GLY A 1 175 ? -3.602 -3.266 -2.529 1.00 69.12 175 GLY A C 1
ATOM 1372 O O . GLY A 1 175 ? -3.375 -4.448 -2.283 1.00 69.12 175 GLY A O 1
ATOM 1373 N N . ARG A 1 176 ? -2.651 -2.331 -2.429 1.00 72.69 176 ARG A N 1
ATOM 1374 C CA . ARG A 1 176 ? -1.292 -2.619 -1.955 1.00 72.69 176 ARG A CA 1
ATOM 1375 C C . ARG A 1 176 ? -1.302 -3.067 -0.492 1.00 72.69 176 ARG A C 1
ATOM 1377 O O . ARG A 1 176 ? -1.891 -2.387 0.346 1.00 72.69 176 ARG A O 1
ATOM 1384 N N . THR A 1 177 ? -0.562 -4.133 -0.180 1.00 84.56 177 THR A N 1
ATOM 1385 C CA . THR A 1 177 ? -0.176 -4.449 1.202 1.00 84.56 177 THR A CA 1
ATOM 1386 C C . THR A 1 177 ? 0.625 -3.277 1.768 1.00 84.56 177 THR A C 1
ATOM 1388 O O . THR A 1 177 ? 1.705 -2.984 1.236 1.00 84.56 177 THR A O 1
ATOM 1391 N N . PRO A 1 178 ? 0.132 -2.582 2.805 1.00 89.56 178 PRO A N 1
ATOM 1392 C CA . PRO A 1 178 ? 0.818 -1.426 3.348 1.00 89.56 178 PRO A CA 1
ATOM 1393 C C . PRO A 1 178 ? 2.199 -1.804 3.853 1.00 89.56 178 PRO A C 1
ATOM 1395 O O . PRO A 1 178 ? 2.465 -2.956 4.201 1.00 89.56 178 PRO A O 1
ATOM 1398 N N . THR A 1 179 ? 3.088 -0.824 3.902 1.00 92.81 179 THR A N 1
ATOM 1399 C CA . THR A 1 179 ? 4.429 -1.016 4.450 1.00 92.81 179 THR A CA 1
ATOM 1400 C C . THR A 1 179 ? 4.702 -0.006 5.540 1.00 92.81 179 THR A C 1
ATOM 1402 O O . THR A 1 179 ? 4.355 1.161 5.378 1.00 92.81 179 THR A O 1
ATOM 1405 N N . VAL A 1 180 ? 5.363 -0.430 6.612 1.00 94.12 180 VAL A N 1
ATOM 1406 C CA . VAL A 1 180 ? 5.870 0.465 7.655 1.00 94.12 180 VAL A CA 1
ATOM 1407 C C . VAL A 1 180 ? 7.378 0.610 7.517 1.00 94.12 180 VAL A C 1
ATOM 1409 O O . VAL A 1 180 ? 8.083 -0.382 7.331 1.00 94.12 180 VAL A O 1
ATOM 1412 N N . SER A 1 181 ? 7.869 1.842 7.618 1.00 93.19 181 SER A N 1
ATOM 1413 C CA . SER A 1 181 ? 9.290 2.175 7.576 1.00 93.19 181 SER A CA 1
ATOM 1414 C C . SER A 1 181 ? 9.712 2.941 8.821 1.00 93.19 181 SER A C 1
ATOM 1416 O O . SER A 1 181 ? 9.017 3.853 9.274 1.00 93.19 181 SER A O 1
ATOM 1418 N N . ASN A 1 182 ? 10.895 2.609 9.333 1.00 92.62 182 ASN A N 1
ATOM 1419 C CA . ASN A 1 182 ? 11.605 3.393 10.346 1.00 92.62 182 ASN A CA 1
ATOM 1420 C C . ASN A 1 182 ? 12.831 4.130 9.764 1.00 92.62 182 ASN A C 1
ATOM 1422 O O . ASN A 1 182 ? 13.760 4.464 10.500 1.00 92.62 182 ASN A O 1
ATOM 1426 N N . ASN A 1 183 ? 12.864 4.337 8.441 1.00 89.69 183 ASN A N 1
ATOM 1427 C CA . ASN A 1 183 ? 13.989 4.874 7.658 1.00 89.69 183 ASN A CA 1
ATOM 1428 C C . ASN A 1 183 ? 15.240 3.979 7.575 1.00 89.69 183 ASN A C 1
ATOM 1430 O O . ASN A 1 183 ? 16.213 4.364 6.931 1.00 89.69 183 ASN A O 1
ATOM 1434 N N . GLN A 1 184 ? 15.233 2.793 8.190 1.00 89.75 184 GLN A N 1
ATOM 1435 C CA . GLN A 1 184 ? 16.317 1.806 8.079 1.00 89.75 184 GLN A CA 1
ATOM 1436 C C . GLN A 1 184 ? 15.848 0.529 7.388 1.00 89.75 184 GLN A C 1
ATOM 1438 O O . GLN A 1 184 ? 16.558 -0.030 6.555 1.00 89.75 184 GLN A O 1
ATOM 1443 N N . VAL A 1 185 ? 14.649 0.070 7.739 1.00 93.56 185 VAL A N 1
ATOM 1444 C CA . VAL A 1 185 ? 14.003 -1.108 7.163 1.00 93.56 185 VAL A CA 1
ATOM 1445 C C . VAL A 1 185 ? 12.561 -0.783 6.795 1.00 93.56 185 VAL A C 1
ATOM 1447 O O . VAL A 1 185 ? 11.958 0.126 7.365 1.00 93.56 185 VAL A O 1
ATOM 1450 N N . SER A 1 186 ? 12.013 -1.553 5.857 1.00 92.88 186 SER A N 1
ATOM 1451 C CA . SER A 1 186 ? 10.601 -1.520 5.482 1.00 92.88 186 SER A CA 1
ATOM 1452 C C . SER A 1 186 ? 10.010 -2.918 5.638 1.00 92.88 186 SER A C 1
ATOM 1454 O O . SER A 1 186 ? 10.621 -3.894 5.197 1.00 92.88 186 SER A O 1
ATOM 1456 N N . LEU A 1 187 ? 8.858 -3.022 6.297 1.00 94.50 187 LEU A N 1
ATOM 1457 C CA . LEU A 1 187 ? 8.153 -4.283 6.537 1.00 94.50 187 LEU A CA 1
ATOM 1458 C C . LEU A 1 187 ? 6.746 -4.229 5.960 1.00 94.50 187 LEU A C 1
ATOM 1460 O O . LEU A 1 187 ? 6.088 -3.192 6.035 1.00 94.50 187 LEU A O 1
ATOM 1464 N N . ALA A 1 188 ? 6.271 -5.361 5.443 1.00 92.88 188 ALA A N 1
ATOM 1465 C CA . ALA A 1 188 ? 4.875 -5.512 5.062 1.00 92.88 188 ALA A CA 1
ATOM 1466 C C . ALA A 1 188 ? 3.993 -5.496 6.316 1.00 92.88 188 ALA A C 1
ATOM 1468 O O . ALA A 1 188 ? 4.326 -6.119 7.325 1.00 92.88 188 ALA A O 1
ATOM 1469 N N . VAL A 1 189 ? 2.870 -4.792 6.246 1.00 94.19 189 VAL A N 1
ATOM 1470 C CA . VAL A 1 189 ? 1.882 -4.686 7.318 1.00 94.19 189 VAL A CA 1
ATOM 1471 C C . VAL A 1 189 ? 0.756 -5.672 7.024 1.00 94.19 189 VAL A C 1
ATOM 1473 O O . VAL A 1 189 ? 0.234 -5.711 5.915 1.00 94.19 189 VAL A O 1
ATOM 1476 N N . SER A 1 190 ? 0.420 -6.495 8.012 1.00 93.00 190 SER A N 1
ATOM 1477 C CA . SER A 1 190 ? -0.689 -7.466 7.966 1.00 93.00 190 SER A CA 1
ATOM 1478 C C . SER A 1 190 ? -1.986 -6.879 8.515 1.00 93.00 190 SER A C 1
ATOM 1480 O O . SER A 1 190 ? -3.059 -7.242 8.043 1.00 93.00 190 SER A O 1
ATOM 1482 N N . GLY A 1 191 ? -1.881 -5.919 9.432 1.00 93.81 191 GLY A N 1
ATOM 1483 C CA . GLY A 1 191 ? -2.980 -5.073 9.869 1.00 93.81 191 GLY A CA 1
ATOM 1484 C C . GLY A 1 191 ? -2.513 -3.915 10.731 1.00 93.81 191 GLY A C 1
ATOM 1485 O O . GLY A 1 191 ? -1.369 -3.884 11.190 1.00 93.81 191 GLY A O 1
ATOM 1486 N N . PHE A 1 192 ? -3.388 -2.936 10.926 1.00 93.94 192 PHE A N 1
ATOM 1487 C CA . PHE A 1 192 ? -3.106 -1.770 11.757 1.00 93.94 192 PHE A CA 1
ATOM 1488 C C . PHE A 1 192 ? -4.379 -1.222 12.403 1.00 93.94 192 PHE A C 1
ATOM 1490 O O . PHE A 1 192 ? -5.484 -1.435 11.906 1.00 93.94 192 PHE A O 1
ATOM 1497 N N . ALA A 1 193 ? -4.205 -0.473 13.489 1.00 94.50 193 ALA A N 1
ATOM 1498 C CA . ALA A 1 193 ? -5.216 0.415 14.045 1.00 94.50 193 ALA A CA 1
ATOM 1499 C C . ALA A 1 193 ? -4.547 1.679 14.589 1.00 94.50 193 ALA A C 1
ATOM 1501 O O . ALA A 1 193 ? -3.620 1.598 15.404 1.00 94.50 193 ALA A O 1
ATOM 1502 N N . VAL A 1 194 ? -5.009 2.839 14.129 1.00 92.81 194 VAL A N 1
ATOM 1503 C CA . VAL A 1 194 ? -4.427 4.146 14.458 1.00 92.81 194 VAL A CA 1
ATOM 1504 C C . VAL A 1 194 ? -5.545 5.140 14.748 1.00 92.81 194 VAL A C 1
ATOM 1506 O O . VAL A 1 194 ? -6.555 5.149 14.047 1.00 92.81 194 VAL A O 1
ATOM 1509 N N . ASN A 1 195 ? -5.388 5.985 15.765 1.00 90.06 195 ASN A N 1
ATOM 1510 C CA . ASN A 1 195 ? -6.350 7.063 16.007 1.00 90.06 195 ASN A CA 1
ATOM 1511 C C . ASN A 1 195 ? -6.120 8.250 15.046 1.00 90.06 195 ASN A C 1
ATOM 1513 O O . ASN A 1 195 ? -5.137 8.296 14.302 1.00 90.06 195 ASN A O 1
ATOM 1517 N N . ASP A 1 196 ? -6.994 9.255 15.103 1.00 84.69 196 ASP A N 1
ATOM 1518 C CA . ASP A 1 196 ? -6.901 10.452 14.251 1.00 84.69 196 ASP A CA 1
ATOM 1519 C C . ASP A 1 196 ? -5.636 11.294 14.466 1.00 84.69 196 ASP A C 1
ATOM 1521 O O . ASP A 1 196 ? -5.246 12.061 13.586 1.00 84.69 196 ASP A O 1
ATOM 1525 N N . ARG A 1 197 ? -4.983 11.158 15.625 1.00 83.44 197 ARG A N 1
ATOM 1526 C CA . ARG A 1 197 ? -3.723 11.846 15.942 1.00 83.44 197 ARG A CA 1
ATOM 1527 C C . ARG A 1 197 ? -2.496 11.078 15.450 1.00 83.44 197 ARG A C 1
ATOM 1529 O O . ARG A 1 197 ? -1.393 11.601 15.534 1.00 83.44 197 ARG A O 1
ATOM 1536 N N . GLY A 1 198 ? -2.674 9.864 14.931 1.00 84.69 198 GLY A N 1
ATOM 1537 C CA . GLY A 1 198 ? -1.582 8.981 14.536 1.00 84.69 198 GLY A CA 1
ATOM 1538 C C . GLY A 1 198 ? -1.057 8.094 15.668 1.00 84.69 198 GLY A C 1
ATOM 1539 O O . GLY A 1 198 ? -0.107 7.350 15.434 1.00 84.69 198 GLY A O 1
ATOM 1540 N N . SER A 1 199 ? -1.648 8.119 16.870 1.00 89.12 199 SER A N 1
ATOM 1541 C CA . SER A 1 199 ? -1.260 7.218 17.962 1.00 89.12 199 SER A CA 1
ATOM 1542 C C . SER A 1 199 ? -1.589 5.772 17.593 1.00 89.12 199 SER A C 1
ATOM 1544 O O . SER A 1 199 ? -2.730 5.441 17.249 1.00 89.12 199 SER A O 1
ATOM 1546 N N . LEU A 1 200 ? -0.578 4.908 17.662 1.00 92.50 200 LEU A N 1
ATOM 1547 C CA . LEU A 1 200 ? -0.687 3.514 17.252 1.00 92.50 200 LEU A CA 1
ATOM 1548 C C . LEU A 1 200 ? -1.344 2.651 18.341 1.00 92.50 200 LEU A C 1
ATOM 1550 O O . LEU A 1 200 ? -0.802 2.493 19.434 1.00 92.50 200 LEU A O 1
ATOM 1554 N N . ALA A 1 201 ? -2.482 2.033 18.025 1.00 93.88 201 ALA A N 1
ATOM 1555 C CA . ALA A 1 201 ? -3.128 1.050 18.896 1.00 93.88 201 ALA A CA 1
ATOM 1556 C C . ALA A 1 201 ? -2.624 -0.371 18.610 1.00 93.88 201 ALA A C 1
ATOM 1558 O O . ALA A 1 201 ? -2.358 -1.143 19.534 1.00 93.88 201 ALA A O 1
ATOM 1559 N N . TYR A 1 202 ? -2.459 -0.700 17.328 1.00 94.94 202 TYR A N 1
ATOM 1560 C CA . TYR A 1 202 ? -2.025 -2.015 16.872 1.00 94.94 202 TYR A CA 1
ATOM 1561 C C . TYR A 1 202 ? -1.304 -1.945 15.524 1.00 94.94 202 TYR A C 1
ATOM 1563 O O . TYR A 1 202 ? -1.682 -1.161 14.653 1.00 94.94 202 TYR A O 1
ATOM 1571 N N . MET A 1 203 ? -0.299 -2.802 15.339 1.00 95.12 203 MET A N 1
ATOM 1572 C CA . MET A 1 203 ? 0.336 -3.059 14.048 1.00 95.12 203 MET A CA 1
ATOM 1573 C C . MET A 1 203 ? 0.836 -4.500 13.958 1.00 95.12 203 MET A C 1
ATOM 1575 O O . MET A 1 203 ? 1.712 -4.906 14.722 1.00 95.12 203 MET A O 1
ATOM 1579 N N . GLY A 1 204 ? 0.339 -5.250 12.982 1.00 95.75 204 GLY A N 1
ATOM 1580 C CA . GLY A 1 204 ? 0.901 -6.529 12.566 1.00 95.75 204 GLY A CA 1
ATOM 1581 C C . GLY A 1 204 ? 1.913 -6.324 11.442 1.00 95.75 204 GLY A C 1
ATOM 1582 O O . GLY A 1 204 ? 1.590 -5.703 10.433 1.00 95.75 204 GLY A O 1
ATOM 1583 N N . VAL A 1 205 ? 3.122 -6.874 11.554 1.00 95.81 205 VAL A N 1
ATOM 1584 C CA . VAL A 1 205 ? 4.168 -6.805 10.518 1.00 95.81 205 VAL A CA 1
ATOM 1585 C C . VAL A 1 205 ? 4.677 -8.185 10.125 1.00 95.81 205 VAL A C 1
ATOM 1587 O O . VAL A 1 205 ? 4.689 -9.108 10.937 1.00 95.81 205 VAL A O 1
ATOM 1590 N N . ILE A 1 206 ? 5.135 -8.319 8.883 1.00 93.62 206 ILE A N 1
ATOM 1591 C CA . ILE A 1 206 ? 5.747 -9.536 8.347 1.00 93.62 206 ILE A CA 1
ATOM 1592 C C . ILE A 1 206 ? 7.109 -9.192 7.744 1.00 93.62 206 ILE A C 1
ATOM 1594 O O . ILE A 1 206 ? 7.235 -8.257 6.950 1.00 93.62 206 ILE A O 1
ATOM 1598 N N . GLY A 1 207 ? 8.129 -9.974 8.099 1.00 92.44 207 GLY A N 1
ATOM 1599 C CA . GLY A 1 207 ? 9.433 -9.948 7.437 1.00 92.44 207 GLY A CA 1
ATOM 1600 C C . GLY A 1 207 ? 10.522 -10.664 8.228 1.00 92.44 207 GLY A C 1
ATOM 1601 O O . GLY A 1 207 ? 10.248 -11.372 9.197 1.00 92.44 207 GLY A O 1
ATOM 1602 N N . HIS A 1 208 ? 11.779 -10.481 7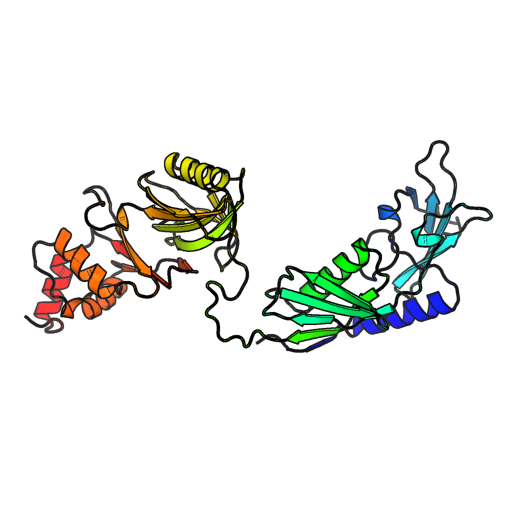.824 1.00 91.44 208 HIS A N 1
ATOM 1603 C CA . HIS A 1 208 ? 12.916 -11.096 8.509 1.00 91.44 208 HIS A CA 1
ATOM 1604 C C . HIS A 1 208 ? 13.033 -10.644 9.970 1.00 91.44 208 HIS A C 1
ATOM 1606 O O . HIS A 1 208 ? 12.838 -9.471 10.300 1.00 91.44 208 HIS A O 1
ATOM 1612 N N . LYS A 1 209 ? 13.451 -11.569 10.845 1.00 90.50 209 LYS A N 1
ATOM 1613 C CA . LYS A 1 209 ? 13.587 -11.344 12.297 1.00 90.50 209 LYS A CA 1
ATOM 1614 C C . LYS A 1 209 ? 14.390 -10.089 12.656 1.00 90.50 209 LYS A C 1
ATOM 1616 O O . LYS A 1 209 ? 14.047 -9.383 13.602 1.00 90.50 209 LYS A O 1
ATOM 1621 N N . THR A 1 210 ? 15.465 -9.804 11.924 1.00 91.88 210 THR A N 1
ATOM 1622 C CA . THR A 1 210 ? 16.312 -8.620 12.137 1.00 91.88 210 THR A CA 1
ATOM 1623 C C . THR A 1 210 ? 15.566 -7.318 11.846 1.00 91.88 210 THR A C 1
ATOM 1625 O O . THR A 1 210 ? 15.629 -6.394 12.653 1.00 91.88 210 THR A O 1
ATOM 1628 N N . ALA A 1 211 ? 14.800 -7.263 10.755 1.00 94.19 211 ALA A N 1
ATOM 1629 C CA . ALA A 1 211 ? 13.987 -6.104 10.400 1.00 94.19 211 ALA A CA 1
ATOM 1630 C C . ALA A 1 211 ? 12.821 -5.904 11.385 1.00 94.19 211 ALA A C 1
ATOM 1632 O O . ALA A 1 211 ? 12.609 -4.791 11.863 1.00 94.19 211 ALA A O 1
ATOM 1633 N N . VAL A 1 212 ? 12.143 -6.984 11.792 1.00 94.94 212 VAL A N 1
ATOM 1634 C CA . VAL A 1 212 ? 11.114 -6.943 12.851 1.00 94.94 212 VAL A CA 1
ATOM 1635 C C . VAL A 1 212 ? 11.683 -6.390 14.162 1.00 94.94 212 VAL A C 1
ATOM 1637 O O . VAL A 1 212 ? 11.070 -5.532 14.794 1.00 94.94 212 VAL A O 1
ATOM 1640 N N . ASN A 1 213 ? 12.880 -6.831 14.563 1.00 94.19 213 ASN A N 1
ATOM 1641 C CA . ASN A 1 213 ? 13.544 -6.317 15.763 1.00 94.19 213 ASN A CA 1
ATOM 1642 C C . ASN A 1 213 ? 13.965 -4.845 15.629 1.00 94.19 213 ASN A C 1
ATOM 1644 O O . ASN A 1 213 ? 13.951 -4.133 16.631 1.00 94.19 213 ASN A O 1
ATOM 1648 N N . SER A 1 214 ? 14.316 -4.382 14.425 1.00 95.19 214 SER A N 1
ATOM 1649 C CA . SER A 1 214 ? 14.610 -2.965 14.170 1.00 95.19 214 SER A CA 1
ATOM 1650 C C . SER A 1 214 ? 13.365 -2.100 14.396 1.00 95.19 214 SER A C 1
ATOM 1652 O O . SER A 1 214 ? 13.420 -1.160 15.188 1.00 95.19 214 SER A O 1
ATOM 1654 N N . VAL A 1 215 ? 12.221 -2.473 13.809 1.00 94.75 215 VAL A N 1
ATOM 1655 C CA . VAL A 1 215 ? 10.936 -1.775 14.018 1.00 94.75 215 VAL A CA 1
ATOM 1656 C C . VAL A 1 215 ? 10.504 -1.816 15.487 1.00 94.75 215 VAL A C 1
ATOM 1658 O O . VAL A 1 215 ? 10.106 -0.798 16.050 1.00 94.75 215 VAL A O 1
ATOM 1661 N N . TRP A 1 216 ? 10.660 -2.964 16.150 1.00 94.19 216 TRP A N 1
ATOM 1662 C CA . TRP A 1 216 ? 10.398 -3.099 17.584 1.00 94.19 216 TRP A CA 1
ATOM 1663 C C . TRP A 1 216 ? 11.250 -2.152 18.443 1.00 94.19 216 TRP A C 1
ATOM 1665 O O . TRP A 1 216 ? 10.740 -1.499 19.351 1.00 94.19 216 TRP A O 1
ATOM 1675 N N . ALA A 1 217 ? 12.549 -2.045 18.152 1.00 93.19 217 ALA A N 1
ATOM 1676 C CA . ALA A 1 217 ? 13.432 -1.126 18.863 1.00 93.19 217 ALA A CA 1
ATOM 1677 C C . ALA A 1 217 ? 13.024 0.340 18.646 1.00 93.19 217 ALA A C 1
ATOM 1679 O O . ALA A 1 217 ? 13.105 1.138 19.580 1.00 93.19 217 ALA A O 1
ATOM 1680 N N . THR A 1 218 ? 12.556 0.695 17.445 1.00 92.75 218 THR A N 1
ATOM 1681 C CA . THR A 1 218 ? 12.008 2.026 17.148 1.00 92.75 218 THR A CA 1
ATOM 1682 C C . THR A 1 218 ? 10.764 2.326 17.993 1.00 92.75 218 THR A C 1
ATOM 1684 O O . THR A 1 218 ? 10.707 3.391 18.608 1.00 92.75 218 THR A O 1
ATOM 1687 N N . LEU A 1 219 ? 9.831 1.369 18.099 1.00 91.12 219 LEU A N 1
ATOM 1688 C CA . LEU A 1 219 ? 8.629 1.473 18.941 1.00 91.12 219 LEU A CA 1
ATOM 1689 C C . LEU A 1 219 ? 8.963 1.710 20.419 1.00 91.12 219 LEU A C 1
ATOM 1691 O O . LEU A 1 219 ? 8.408 2.613 21.042 1.00 91.12 219 LEU A O 1
ATOM 1695 N N . LEU A 1 220 ? 9.897 0.933 20.976 1.00 89.75 220 LEU A N 1
ATOM 1696 C CA . LEU A 1 220 ? 10.321 1.071 22.376 1.00 89.75 220 LEU A CA 1
ATOM 1697 C C . LEU A 1 220 ? 11.019 2.403 22.672 1.00 89.75 220 LEU A C 1
ATOM 1699 O O . LEU A 1 220 ? 10.989 2.879 23.803 1.00 89.75 220 LEU A O 1
ATOM 1703 N N . GLN A 1 221 ? 11.664 2.998 21.670 1.00 89.62 221 GLN A N 1
ATOM 1704 C CA . GLN A 1 221 ? 12.330 4.297 21.792 1.00 89.62 221 GLN A CA 1
ATOM 1705 C C . GLN A 1 221 ? 11.380 5.476 21.564 1.00 89.62 221 GLN A C 1
ATOM 1707 O O . GLN A 1 221 ? 11.841 6.616 21.514 1.00 89.62 221 GLN A O 1
ATOM 1712 N N . SER A 1 222 ? 10.085 5.212 21.381 1.00 88.19 222 SER A N 1
ATOM 1713 C CA . SER A 1 222 ? 9.080 6.213 21.037 1.00 88.19 222 SER A CA 1
ATOM 1714 C C . SER A 1 222 ? 9.461 7.056 19.807 1.00 88.19 222 SER A C 1
ATOM 1716 O O . SER A 1 222 ? 9.172 8.252 19.743 1.00 88.19 222 SER A O 1
ATOM 1718 N N . LYS A 1 223 ? 10.158 6.449 18.836 1.00 88.94 223 LYS A N 1
ATOM 1719 C CA . LYS A 1 223 ? 10.588 7.125 17.608 1.00 88.94 223 LYS A CA 1
ATOM 1720 C C . LYS A 1 223 ? 9.508 7.027 16.527 1.00 88.94 223 LYS A C 1
ATOM 1722 O O . LYS A 1 223 ? 8.884 5.974 16.395 1.00 88.94 223 LYS A O 1
ATOM 1727 N N . PRO A 1 224 ? 9.334 8.080 15.708 1.00 86.19 224 PRO A N 1
ATOM 1728 C CA . PRO A 1 224 ? 8.335 8.076 14.653 1.00 86.19 224 PRO A CA 1
ATOM 1729 C C . PRO A 1 224 ? 8.648 7.015 13.595 1.00 86.19 224 PRO A C 1
ATOM 1731 O O . PRO A 1 224 ? 9.807 6.762 13.255 1.00 86.19 224 PRO A O 1
ATOM 1734 N N . MET A 1 225 ? 7.586 6.436 13.049 1.00 91.75 225 MET A N 1
ATOM 1735 C CA . MET A 1 225 ? 7.615 5.545 11.891 1.00 91.75 225 MET A CA 1
ATOM 1736 C C . MET A 1 225 ? 6.571 6.007 10.890 1.00 91.75 225 MET A C 1
ATOM 1738 O O . MET A 1 225 ? 5.630 6.707 11.256 1.00 91.75 225 MET A O 1
ATOM 1742 N N . THR A 1 226 ? 6.703 5.588 9.642 1.00 91.62 226 THR A N 1
ATOM 1743 C CA . THR A 1 226 ? 5.783 6.000 8.585 1.00 91.62 226 THR A CA 1
ATOM 1744 C C . THR A 1 226 ? 5.158 4.783 7.940 1.00 91.62 226 THR A C 1
ATOM 1746 O O . THR A 1 226 ? 5.869 3.847 7.567 1.00 91.62 226 THR A O 1
ATOM 1749 N N . ILE A 1 227 ? 3.833 4.797 7.815 1.00 90.00 227 ILE A N 1
ATOM 1750 C CA 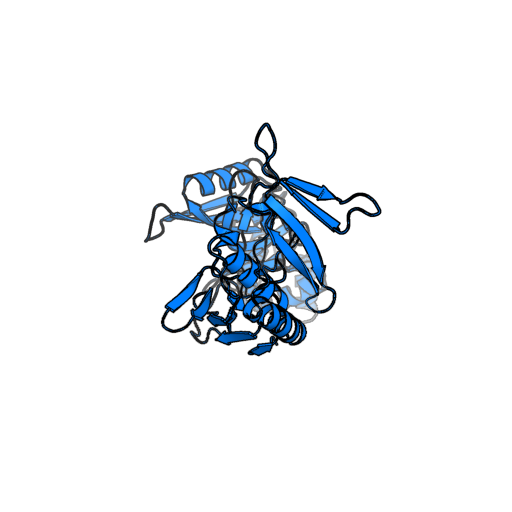. ILE A 1 227 ? 3.082 3.780 7.082 1.00 90.00 227 ILE A CA 1
ATOM 1751 C C . ILE A 1 227 ? 2.689 4.306 5.700 1.00 90.00 227 ILE A C 1
ATOM 1753 O O . ILE A 1 227 ? 2.322 5.469 5.528 1.00 90.00 227 ILE A O 1
ATOM 1757 N N . PHE A 1 228 ? 2.799 3.433 4.704 1.00 85.50 228 PHE A N 1
ATOM 1758 C CA . PHE A 1 228 ? 2.524 3.724 3.302 1.00 85.50 228 PHE A CA 1
ATOM 1759 C C . PHE A 1 228 ? 1.465 2.758 2.772 1.00 85.50 228 PHE A C 1
ATOM 1761 O O . PHE A 1 228 ? 1.658 1.545 2.860 1.00 85.50 228 PHE A O 1
ATOM 1768 N N . GLY A 1 229 ? 0.395 3.285 2.171 1.00 80.00 229 GLY A N 1
ATOM 1769 C CA . GLY A 1 229 ? -0.685 2.504 1.556 1.00 80.00 229 GLY A CA 1
ATOM 1770 C C . GLY A 1 229 ? -1.944 2.356 2.422 1.00 80.00 229 GLY A C 1
ATOM 1771 O O . GLY A 1 229 ? -2.015 2.872 3.532 1.00 80.00 229 GLY A O 1
ATOM 1772 N N . ALA A 1 230 ? -2.955 1.667 1.874 1.00 72.62 230 ALA A N 1
ATOM 1773 C CA . ALA A 1 230 ? -4.285 1.437 2.470 1.00 72.62 230 ALA A CA 1
ATOM 1774 C C . ALA A 1 230 ? -4.990 2.687 3.038 1.00 72.62 230 ALA A C 1
ATOM 1776 O O . ALA A 1 230 ? -5.587 2.632 4.109 1.00 72.62 230 ALA A O 1
ATOM 1777 N N . GLY A 1 231 ? -4.940 3.818 2.323 1.00 69.12 231 GLY A N 1
ATOM 1778 C CA . GLY A 1 231 ? -5.638 5.046 2.733 1.00 69.12 231 GLY A CA 1
ATOM 1779 C C . GLY A 1 231 ? -4.979 5.793 3.898 1.00 69.12 231 GLY A C 1
ATOM 1780 O O . GLY A 1 231 ? -5.572 6.724 4.441 1.00 69.12 231 GLY A O 1
ATOM 1781 N N . LEU A 1 232 ? -3.753 5.408 4.272 1.00 68.94 232 LEU A N 1
ATOM 1782 C CA . LEU A 1 232 ? -2.932 6.072 5.285 1.00 68.94 232 LEU A CA 1
ATOM 1783 C C . LEU A 1 232 ? -1.770 6.870 4.679 1.00 68.94 232 LEU A C 1
ATOM 1785 O O . LEU A 1 232 ? -0.721 6.970 5.311 1.00 68.94 232 LEU A O 1
ATOM 1789 N N . ASP A 1 233 ? -1.925 7.420 3.474 1.00 65.44 233 ASP A N 1
ATOM 1790 C CA . ASP A 1 233 ? -0.843 8.022 2.681 1.00 65.44 233 ASP A CA 1
ATOM 1791 C C . ASP A 1 233 ? 0.119 8.894 3.513 1.00 65.44 233 ASP A C 1
ATOM 1793 O O . ASP A 1 233 ? -0.187 10.017 3.909 1.00 65.44 233 ASP A O 1
ATOM 1797 N N . ASN A 1 234 ? 1.306 8.333 3.776 1.00 67.62 234 ASN A N 1
ATOM 1798 C CA . ASN A 1 234 ? 2.409 8.934 4.526 1.00 67.62 234 ASN A CA 1
ATOM 1799 C C . ASN A 1 234 ? 2.085 9.320 5.986 1.00 67.62 234 ASN A C 1
ATOM 1801 O O . ASN A 1 234 ? 2.622 10.296 6.514 1.00 67.62 234 ASN A O 1
ATOM 1805 N N . THR A 1 235 ? 1.217 8.556 6.654 1.00 79.38 235 THR A N 1
ATOM 1806 C CA . THR A 1 235 ? 0.858 8.798 8.058 1.00 79.38 235 THR A CA 1
ATOM 1807 C C . THR A 1 235 ? 2.047 8.493 8.967 1.00 79.38 235 THR A C 1
ATOM 1809 O O . THR A 1 235 ? 2.570 7.375 8.988 1.00 79.38 235 THR A O 1
ATOM 1812 N N . THR A 1 236 ? 2.460 9.487 9.751 1.00 85.12 236 THR A N 1
ATOM 1813 C CA . THR A 1 236 ? 3.437 9.296 10.825 1.00 85.12 236 THR A CA 1
ATOM 1814 C C . THR A 1 236 ? 2.749 8.653 12.020 1.00 85.12 236 THR A C 1
ATOM 1816 O O . THR A 1 236 ? 1.807 9.208 12.580 1.00 85.12 236 THR A O 1
ATOM 1819 N N . LEU A 1 237 ? 3.240 7.486 12.418 1.00 85.38 237 LEU A N 1
ATOM 1820 C CA . LEU A 1 237 ? 2.805 6.781 13.610 1.00 85.38 237 LEU A CA 1
ATOM 1821 C C . LEU A 1 237 ? 3.449 7.428 14.838 1.00 85.38 237 LEU A C 1
ATOM 1823 O O . LEU A 1 237 ? 4.678 7.481 14.956 1.00 85.38 237 LEU A O 1
ATOM 1827 N N . LEU A 1 238 ? 2.607 7.900 15.752 1.00 81.38 238 LEU A N 1
ATOM 1828 C CA . LEU A 1 238 ? 3.004 8.380 17.064 1.00 81.38 238 LEU A CA 1
ATOM 1829 C C . LEU A 1 238 ? 3.031 7.205 18.042 1.00 81.38 238 LEU A C 1
ATOM 1831 O O . LEU A 1 238 ? 2.055 6.484 18.248 1.00 81.38 238 LEU A O 1
ATOM 1835 N N . THR A 1 239 ? 4.187 7.014 18.660 1.00 75.44 239 THR A N 1
ATOM 1836 C CA . THR A 1 239 ? 4.468 5.912 19.581 1.00 75.44 239 THR A CA 1
ATOM 1837 C C . THR A 1 239 ? 4.591 6.479 20.992 1.00 75.44 239 THR A C 1
ATOM 1839 O O . THR A 1 239 ? 5.666 6.477 21.583 1.00 75.44 239 THR A O 1
ATOM 1842 N N . GLU A 1 240 ? 3.503 7.061 21.494 1.00 65.12 240 GLU A N 1
ATOM 1843 C CA . GLU A 1 240 ? 3.535 8.033 22.601 1.00 65.12 240 GLU A CA 1
ATOM 1844 C C . GLU A 1 240 ? 3.980 7.453 23.951 1.00 65.12 240 GLU A C 1
ATOM 1846 O O . GLU A 1 240 ? 4.463 8.198 24.796 1.00 65.12 240 GLU A O 1
ATOM 1851 N N . SER A 1 241 ? 3.883 6.137 24.164 1.00 63.56 241 SER A N 1
ATOM 1852 C CA . SER A 1 241 ? 4.021 5.573 25.511 1.00 63.56 241 SER A CA 1
ATOM 1853 C C . SER A 1 241 ? 5.093 4.503 25.703 1.00 63.56 241 SER A C 1
ATOM 1855 O O . SER A 1 241 ? 5.163 3.995 26.814 1.00 63.56 241 SER A O 1
ATOM 1857 N N . SER A 1 242 ? 5.873 4.111 24.679 1.00 65.81 242 SER A N 1
ATOM 1858 C CA . SER A 1 242 ? 6.813 2.953 24.684 1.00 65.81 242 SER A CA 1
ATOM 1859 C C . SER A 1 242 ? 6.269 1.636 25.288 1.00 65.81 242 SER A C 1
ATOM 1861 O O . SER A 1 242 ? 6.989 0.643 25.409 1.00 65.81 242 SER A O 1
ATOM 1863 N N . ARG A 1 243 ? 4.972 1.585 25.608 1.00 87.19 243 ARG A N 1
ATOM 1864 C CA . ARG A 1 243 ? 4.264 0.503 26.288 1.00 87.19 243 ARG A CA 1
ATOM 1865 C C . ARG A 1 243 ? 3.523 -0.318 25.247 1.00 87.19 243 ARG A C 1
ATOM 1867 O O . ARG A 1 243 ? 2.315 -0.182 25.070 1.00 87.19 243 ARG A O 1
ATOM 1874 N N . TYR A 1 244 ? 4.282 -1.152 24.550 1.00 91.88 244 TYR A N 1
ATOM 1875 C CA . TYR A 1 244 ? 3.752 -2.098 23.579 1.00 91.88 244 TYR A CA 1
ATOM 1876 C C . TYR A 1 244 ? 4.050 -3.529 24.021 1.00 91.88 244 TYR A C 1
ATOM 1878 O O . TYR A 1 244 ? 5.109 -3.827 24.574 1.00 91.88 244 TYR A O 1
ATOM 1886 N N . LEU A 1 245 ? 3.123 -4.434 23.744 1.00 92.12 245 LEU A N 1
ATOM 1887 C CA . LEU A 1 245 ? 3.343 -5.869 23.778 1.00 92.12 245 LEU A CA 1
ATOM 1888 C C . LEU A 1 245 ? 3.786 -6.345 22.401 1.00 92.12 245 LEU A C 1
ATOM 1890 O O . LEU A 1 245 ? 3.375 -5.803 21.374 1.00 92.12 245 LEU A O 1
ATOM 1894 N N . ARG A 1 246 ? 4.611 -7.391 22.398 1.00 93.69 246 ARG A N 1
ATOM 1895 C CA . ARG A 1 246 ? 5.099 -8.042 21.187 1.00 93.69 246 ARG A CA 1
ATOM 1896 C C . ARG A 1 246 ? 4.711 -9.514 21.193 1.00 93.69 246 ARG A C 1
ATOM 1898 O O . ARG A 1 246 ? 5.164 -10.249 22.070 1.00 93.69 246 ARG A O 1
ATOM 1905 N N . ALA A 1 247 ? 3.962 -9.947 20.184 1.00 92.81 247 ALA A N 1
ATOM 1906 C CA . ALA A 1 247 ? 3.693 -11.357 19.914 1.00 92.81 247 ALA A CA 1
ATOM 1907 C C . ALA A 1 247 ? 4.343 -11.747 18.582 1.00 92.81 247 ALA A C 1
ATOM 1909 O O . ALA A 1 247 ? 3.994 -11.199 17.543 1.00 92.81 247 ALA A O 1
ATOM 1910 N N . LEU A 1 248 ? 5.324 -12.650 18.625 1.00 92.44 248 LEU A N 1
ATOM 1911 C CA . LEU A 1 248 ? 6.136 -13.052 17.474 1.00 92.44 248 LEU A CA 1
ATOM 1912 C C . LEU A 1 248 ? 5.861 -14.520 17.131 1.00 92.44 248 LEU A C 1
ATOM 1914 O O . LEU A 1 248 ? 6.051 -15.385 17.986 1.00 92.44 248 LEU A O 1
ATOM 1918 N N . SER A 1 249 ? 5.511 -14.787 15.877 1.00 91.69 249 SER A N 1
ATOM 1919 C CA . SER A 1 249 ? 5.211 -16.119 15.352 1.00 91.69 249 SER A CA 1
ATOM 1920 C C . SER A 1 249 ? 6.092 -16.420 14.132 1.00 91.69 249 SER A C 1
ATOM 1922 O O . SER A 1 249 ? 6.158 -15.597 13.213 1.00 91.69 249 SER A O 1
ATOM 1924 N N . PRO A 1 250 ? 6.800 -17.564 14.091 1.00 89.50 250 PRO A N 1
ATOM 1925 C CA . PRO A 1 250 ? 7.557 -17.965 12.907 1.00 89.50 250 PRO A CA 1
ATOM 1926 C C . PRO A 1 250 ? 6.607 -18.331 11.758 1.00 89.50 250 PRO A C 1
ATOM 1928 O O . PRO A 1 250 ? 5.546 -18.912 11.995 1.00 89.50 250 PRO A O 1
ATOM 1931 N N . MET A 1 251 ? 6.989 -18.006 10.522 1.00 85.88 251 MET A N 1
ATOM 1932 C CA . MET A 1 251 ? 6.244 -18.419 9.328 1.00 85.88 251 MET A CA 1
ATOM 1933 C C . MET A 1 251 ? 6.709 -19.805 8.840 1.00 85.88 251 MET A C 1
ATOM 1935 O O . MET A 1 251 ? 7.869 -20.153 9.056 1.00 85.88 251 MET A O 1
ATOM 1939 N N . PRO A 1 252 ? 5.837 -20.604 8.186 1.00 74.69 252 PRO A N 1
ATOM 1940 C CA . PRO A 1 252 ? 6.195 -21.942 7.696 1.00 74.69 252 PRO A CA 1
ATOM 1941 C C . PRO A 1 252 ? 7.275 -21.933 6.605 1.00 74.69 252 PRO A C 1
ATOM 1943 O O . PRO A 1 252 ? 8.085 -22.854 6.542 1.00 74.69 252 PRO A O 1
ATOM 1946 N N . ASP A 1 253 ? 7.304 -20.877 5.787 1.00 55.78 253 ASP A N 1
ATOM 1947 C CA . ASP A 1 253 ? 8.205 -20.733 4.649 1.00 55.78 253 ASP A CA 1
ATOM 1948 C C . ASP A 1 253 ? 9.175 -19.559 4.899 1.00 55.78 253 ASP A C 1
ATOM 1950 O O . ASP A 1 253 ? 8.754 -18.404 5.003 1.00 55.78 253 ASP A O 1
ATOM 1954 N N . TYR A 1 254 ? 10.481 -19.857 4.954 1.00 59.12 254 TYR A N 1
ATOM 1955 C CA . TYR A 1 254 ? 11.613 -18.923 5.136 1.00 59.12 254 TYR A CA 1
ATOM 1956 C C . TYR A 1 254 ? 11.783 -18.283 6.533 1.00 59.12 254 TYR A C 1
ATOM 1958 O O . TYR A 1 254 ? 10.882 -18.292 7.362 1.00 59.12 254 TYR A O 1
ATOM 1966 N N . ASP A 1 255 ? 12.958 -17.667 6.774 1.00 78.38 255 ASP A N 1
ATOM 1967 C CA . ASP A 1 255 ? 13.384 -16.901 7.978 1.00 78.38 255 ASP A CA 1
ATOM 1968 C C . ASP A 1 255 ? 12.501 -15.669 8.327 1.00 78.38 255 ASP A C 1
ATOM 1970 O O . ASP A 1 255 ? 12.906 -14.741 9.048 1.00 78.38 255 ASP A O 1
ATOM 1974 N N . SER A 1 256 ? 11.284 -15.631 7.795 1.00 86.69 256 SER A N 1
ATOM 1975 C CA . SER A 1 256 ? 10.276 -14.608 8.024 1.00 86.69 256 SER A CA 1
ATOM 1976 C C . SER A 1 256 ? 9.472 -14.896 9.286 1.00 86.69 256 SER A C 1
ATOM 1978 O O . SER A 1 256 ? 9.238 -16.036 9.682 1.00 86.69 256 SER A O 1
ATOM 1980 N N . HIS A 1 257 ? 9.057 -13.825 9.946 1.00 92.00 257 HIS A N 1
ATOM 1981 C CA . HIS A 1 257 ? 8.245 -13.869 11.148 1.00 92.00 257 HIS A CA 1
ATOM 1982 C C . HIS A 1 257 ? 7.067 -12.917 10.971 1.00 92.00 257 HIS A C 1
ATOM 1984 O O . HIS A 1 257 ? 7.225 -11.821 10.423 1.00 92.00 257 HIS A O 1
ATOM 1990 N N . HIS A 1 258 ? 5.907 -13.329 11.466 1.00 94.00 258 HIS A N 1
ATOM 1991 C CA . HIS A 1 258 ? 4.787 -12.434 11.721 1.00 94.00 258 HIS A CA 1
ATOM 1992 C C . HIS A 1 258 ? 4.909 -11.906 13.147 1.00 94.00 258 HIS A C 1
ATOM 1994 O O . HIS A 1 258 ? 5.226 -12.653 14.074 1.00 94.00 258 HIS A O 1
ATOM 2000 N N . CYS A 1 259 ? 4.725 -10.606 13.326 1.00 95.81 259 CYS A N 1
ATOM 2001 C CA . CYS A 1 259 ? 4.856 -9.957 14.617 1.00 95.81 259 CYS A CA 1
ATOM 2002 C C . CYS A 1 259 ? 3.732 -8.953 14.828 1.00 95.81 259 CYS A C 1
ATOM 2004 O O . CYS A 1 259 ? 3.608 -8.008 14.056 1.00 95.81 259 CYS A O 1
ATOM 2006 N N . ALA A 1 260 ? 2.972 -9.115 15.904 1.00 95.62 260 ALA A N 1
ATOM 2007 C CA . ALA A 1 260 ? 1.998 -8.135 16.358 1.00 95.62 260 ALA A CA 1
ATOM 2008 C C . ALA A 1 260 ? 2.614 -7.229 17.428 1.00 95.62 260 ALA A C 1
ATOM 2010 O O . ALA A 1 260 ? 3.174 -7.707 18.421 1.00 95.62 260 ALA A O 1
ATOM 2011 N N . PHE A 1 261 ? 2.481 -5.923 17.224 1.00 95.25 261 PHE A N 1
ATOM 2012 C CA . PHE A 1 261 ? 2.736 -4.885 18.213 1.00 95.25 261 PHE A CA 1
ATOM 2013 C C . PHE A 1 261 ? 1.395 -4.330 18.685 1.00 95.25 261 PHE A C 1
ATOM 2015 O O . PHE A 1 261 ? 0.616 -3.835 17.873 1.00 95.25 261 PHE A O 1
ATOM 2022 N N . ILE A 1 262 ? 1.111 -4.424 19.982 1.00 94.44 262 ILE A N 1
ATOM 2023 C CA . ILE A 1 262 ? -0.181 -4.023 20.559 1.00 94.44 262 ILE A CA 1
ATOM 2024 C C . ILE A 1 262 ? 0.088 -3.038 21.687 1.00 94.44 262 ILE A C 1
ATOM 2026 O O . ILE A 1 262 ? 0.876 -3.340 22.579 1.00 94.44 262 ILE A O 1
ATOM 2030 N N . SER A 1 263 ? -0.542 -1.868 21.661 1.00 92.81 263 SER A N 1
ATOM 2031 C CA . SER A 1 263 ? -0.422 -0.897 22.749 1.00 92.81 263 SER A CA 1
ATOM 2032 C C . SER A 1 263 ? -0.986 -1.470 24.053 1.00 92.81 263 SER A C 1
ATOM 2034 O O . SER A 1 263 ? -2.020 -2.137 24.044 1.00 92.81 263 SER A O 1
ATOM 2036 N N . ASN A 1 264 ? -0.351 -1.201 25.194 1.00 92.00 264 ASN A N 1
ATOM 2037 C CA . ASN A 1 264 ? -0.839 -1.678 26.492 1.00 92.00 264 ASN A CA 1
ATOM 2038 C C . ASN A 1 264 ? -2.262 -1.189 26.796 1.00 92.00 264 ASN A C 1
ATOM 2040 O O . ASN A 1 264 ? -3.049 -1.946 27.353 1.00 92.00 264 ASN A O 1
ATOM 2044 N N . VAL A 1 265 ? -2.621 0.029 26.377 1.00 90.62 265 VAL A N 1
ATOM 2045 C CA . VAL A 1 265 ? -3.982 0.564 26.564 1.00 90.62 265 VAL A CA 1
ATOM 2046 C C . VAL A 1 265 ? -5.032 -0.140 25.696 1.00 90.62 265 VAL A C 1
ATOM 2048 O O . VAL A 1 265 ? -6.226 0.056 25.889 1.00 90.62 265 VAL A O 1
ATOM 2051 N N . ALA A 1 266 ? -4.604 -0.997 24.763 1.00 91.56 266 ALA A N 1
ATOM 2052 C CA . ALA A 1 266 ? -5.478 -1.888 24.009 1.00 91.56 266 ALA A CA 1
ATOM 2053 C C . ALA A 1 266 ? -5.660 -3.263 24.679 1.00 91.56 266 ALA A C 1
ATOM 2055 O O . ALA A 1 266 ? -6.465 -4.071 24.223 1.00 91.56 266 ALA A O 1
ATOM 2056 N N . VAL A 1 267 ? -4.951 -3.566 25.775 1.00 90.00 267 VAL A N 1
ATOM 2057 C CA . VAL A 1 267 ? -4.931 -4.904 26.400 1.00 90.00 267 VAL A CA 1
ATOM 2058 C C . VAL A 1 267 ? -5.632 -4.881 27.770 1.00 90.00 267 VAL A C 1
ATOM 2060 O O . VAL A 1 267 ? -5.397 -3.952 28.548 1.00 90.00 267 VAL A O 1
ATOM 2063 N N . PRO A 1 268 ? -6.512 -5.858 28.086 1.00 85.50 268 PRO A N 1
ATOM 2064 C CA . PRO A 1 268 ? -7.195 -5.932 29.385 1.00 85.50 268 PRO A CA 1
ATOM 2065 C C . PRO A 1 268 ? -6.221 -5.919 30.563 1.00 85.50 268 PRO A C 1
ATOM 2067 O O . PRO A 1 268 ? -5.202 -6.616 30.538 1.00 85.50 268 PRO A O 1
ATOM 2070 N N . GLY A 1 269 ? -6.505 -5.088 31.571 1.00 85.12 269 GLY A N 1
ATOM 2071 C CA . GLY A 1 269 ? -5.677 -4.948 32.777 1.00 85.12 269 GLY A CA 1
ATOM 2072 C C . GLY A 1 269 ? -4.255 -4.393 32.574 1.00 85.12 269 GLY A C 1
ATOM 2073 O O . GLY A 1 269 ? -3.406 -4.567 33.450 1.00 85.12 269 GLY A O 1
ATOM 2074 N N . LYS A 1 270 ? -3.946 -3.783 31.421 1.00 88.50 270 LYS A N 1
ATOM 2075 C CA . LYS A 1 270 ? -2.617 -3.200 31.125 1.00 88.50 270 LYS A CA 1
ATOM 2076 C C . LYS A 1 270 ? -2.599 -1.676 31.013 1.00 88.50 270 LYS A C 1
ATOM 2078 O O . LYS A 1 270 ? -1.507 -1.108 30.944 1.00 88.50 270 LYS A O 1
ATOM 2083 N N . TRP A 1 271 ? -3.765 -1.040 30.988 1.00 85.25 271 TRP A N 1
ATOM 2084 C CA . TRP A 1 271 ? -3.890 0.409 31.097 1.00 85.25 271 TRP A CA 1
ATOM 2085 C C . TRP A 1 271 ? -3.627 0.857 32.543 1.00 85.25 271 TRP A C 1
ATOM 2087 O O . TRP A 1 271 ? -3.719 0.061 33.481 1.00 85.25 271 TRP A O 1
ATOM 2097 N N . MET A 1 272 ? -3.203 2.103 32.703 1.00 84.38 272 MET A N 1
ATOM 2098 C CA . MET A 1 272 ? -2.791 2.714 33.964 1.00 84.38 272 MET A CA 1
ATOM 2099 C C . MET A 1 272 ? -3.716 3.895 34.300 1.00 84.38 272 MET A C 1
ATOM 2101 O O . MET A 1 272 ? -4.359 4.423 33.397 1.00 84.38 272 MET A O 1
ATOM 2105 N N . PRO A 1 273 ? -3.793 4.339 35.568 1.00 81.69 273 PRO A N 1
ATOM 2106 C CA . PRO A 1 273 ? -4.660 5.454 35.964 1.00 81.69 273 PRO A CA 1
ATOM 2107 C C . PRO A 1 273 ? -4.403 6.771 35.214 1.00 81.69 273 PRO A C 1
ATOM 2109 O O . PRO A 1 273 ? -5.303 7.592 35.100 1.00 81.69 273 PRO A O 1
ATOM 2112 N N . GLU A 1 274 ? -3.184 6.985 34.718 1.00 85.56 274 GLU A N 1
ATOM 2113 C CA . GLU A 1 274 ? -2.805 8.142 33.900 1.00 85.56 274 GLU A CA 1
ATOM 2114 C C . GLU A 1 274 ? -3.232 8.052 32.423 1.00 85.56 274 GLU A C 1
ATOM 2116 O O . GLU A 1 274 ? -3.074 9.022 31.678 1.00 85.56 274 GLU A O 1
ATOM 2121 N N . ASP A 1 275 ? -3.725 6.896 31.972 1.00 86.31 275 ASP A N 1
ATOM 2122 C CA . ASP A 1 275 ? -4.197 6.726 30.603 1.00 86.31 275 ASP A CA 1
ATOM 2123 C C . ASP A 1 275 ? -5.571 7.371 30.440 1.00 86.31 275 ASP A C 1
ATOM 2125 O O . ASP A 1 275 ? -6.552 6.909 31.007 1.00 86.31 275 ASP A O 1
ATOM 2129 N N . THR A 1 276 ? -5.653 8.415 29.617 1.00 86.69 276 THR A N 1
ATOM 2130 C CA . THR A 1 276 ? -6.908 9.142 29.352 1.00 86.69 276 THR A CA 1
ATOM 2131 C C . THR A 1 276 ? -7.798 8.451 28.323 1.00 86.69 276 THR A C 1
ATOM 2133 O O . THR A 1 276 ? -8.973 8.775 28.168 1.00 86.69 276 THR A O 1
ATOM 2136 N N . SER A 1 277 ? -7.249 7.478 27.593 1.00 89.12 277 SER A N 1
ATOM 2137 C CA . SER A 1 277 ? -8.013 6.692 26.634 1.00 89.12 277 SER A CA 1
ATOM 2138 C C . SER A 1 277 ? -7.509 5.262 26.529 1.00 89.12 277 SER A C 1
ATOM 2140 O O . SER A 1 277 ? -6.316 4.983 26.674 1.00 89.12 277 SER A O 1
ATOM 2142 N N . ILE A 1 278 ? -8.437 4.361 26.226 1.00 91.56 278 ILE A N 1
ATOM 2143 C CA . ILE A 1 278 ? -8.165 2.950 25.947 1.00 91.56 278 ILE A CA 1
ATOM 2144 C C . ILE A 1 278 ? -8.615 2.601 24.532 1.00 91.56 278 ILE A C 1
ATOM 2146 O O . ILE A 1 278 ? -9.458 3.288 23.952 1.00 91.56 278 ILE A O 1
ATOM 2150 N N . PHE A 1 279 ? -8.055 1.535 23.965 1.00 93.62 279 PHE A N 1
ATOM 2151 C CA . PHE A 1 279 ? -8.429 1.064 22.632 1.00 93.62 279 PHE A CA 1
ATOM 2152 C C . PHE A 1 279 ? -9.138 -0.285 22.706 1.00 93.62 279 PHE A C 1
ATOM 2154 O O . PHE A 1 279 ? -8.703 -1.191 23.417 1.00 93.62 279 PHE A O 1
ATOM 2161 N N . LEU A 1 280 ? -10.201 -0.432 21.924 1.00 95.06 280 LEU A N 1
ATOM 2162 C CA . LEU A 1 280 ? -10.824 -1.716 21.624 1.00 95.06 280 LEU A CA 1
ATOM 2163 C C . LEU A 1 280 ? -10.522 -2.075 20.177 1.00 95.06 280 LEU A C 1
ATOM 2165 O O . LEU A 1 280 ? -10.558 -1.204 19.308 1.00 95.06 280 LEU A O 1
ATOM 2169 N N . LEU A 1 281 ? -10.221 -3.345 19.924 1.00 95.25 281 LEU A N 1
ATOM 2170 C CA . LEU A 1 281 ? -9.785 -3.824 18.615 1.00 95.25 281 LEU A CA 1
ATOM 2171 C C . LEU A 1 281 ? -10.560 -5.087 18.251 1.00 95.25 281 LEU A C 1
ATOM 2173 O O . LEU A 1 281 ? -10.628 -6.026 19.045 1.00 95.25 281 LEU A O 1
ATOM 2177 N N . HIS A 1 282 ? -11.119 -5.124 17.047 1.00 94.69 282 HIS A N 1
ATOM 2178 C CA . HIS A 1 282 ? -11.854 -6.265 16.525 1.00 94.69 282 HIS A CA 1
ATOM 2179 C C . HIS A 1 282 ? -11.070 -6.935 15.395 1.00 94.69 282 HIS A C 1
ATOM 2181 O O . HIS A 1 282 ? -10.716 -6.309 14.396 1.00 94.69 282 HIS A O 1
ATOM 2187 N N . PHE A 1 283 ? -10.814 -8.230 15.558 1.00 91.75 283 PHE A N 1
ATOM 2188 C CA . PHE A 1 283 ? -10.076 -9.068 14.614 1.00 91.75 283 PHE A CA 1
ATOM 2189 C C . PHE A 1 283 ? -10.980 -10.163 14.049 1.00 91.75 283 PHE A C 1
ATOM 2191 O O . PHE A 1 283 ? -12.024 -10.483 14.621 1.00 91.75 283 PHE A O 1
ATOM 2198 N N . PHE A 1 284 ? -10.550 -10.802 12.961 1.00 80.69 284 PHE A N 1
ATOM 2199 C CA . PHE A 1 284 ? -11.252 -11.960 12.406 1.00 80.69 284 PHE A CA 1
ATOM 2200 C C . PHE A 1 284 ? -11.391 -13.088 13.447 1.00 80.69 284 PHE A C 1
ATOM 2202 O O . PHE A 1 284 ? -10.405 -13.484 14.067 1.00 80.69 284 PHE A O 1
ATOM 2209 N N . ASN A 1 285 ? -12.610 -13.612 13.636 1.00 79.50 285 ASN A N 1
ATOM 2210 C CA . ASN A 1 285 ? -12.978 -14.564 14.703 1.00 79.50 285 ASN A CA 1
ATOM 2211 C C . ASN A 1 285 ? -12.709 -14.071 16.143 1.00 79.50 285 ASN A C 1
ATOM 2213 O O . ASN A 1 285 ? -12.670 -14.879 17.073 1.00 79.50 285 ASN A O 1
ATOM 2217 N N . GLY A 1 286 ? -12.499 -12.768 16.330 1.00 84.06 286 GLY A N 1
ATOM 2218 C CA . GLY A 1 286 ? -12.314 -12.146 17.634 1.00 84.06 286 GLY A CA 1
ATOM 2219 C C . GLY A 1 286 ? -13.631 -11.756 18.301 1.00 84.06 286 GLY A C 1
ATOM 2220 O O . GLY A 1 286 ? -14.710 -11.827 17.715 1.00 84.06 286 GLY A O 1
ATOM 2221 N N . GLU A 1 287 ? -13.520 -11.300 19.545 1.00 88.31 287 GLU A N 1
ATOM 2222 C CA . GLU A 1 287 ? -14.634 -10.702 20.278 1.00 88.31 287 GLU A CA 1
ATOM 2223 C C . GLU A 1 287 ? -15.074 -9.381 19.622 1.00 88.31 287 GLU A C 1
ATOM 2225 O O . GLU A 1 287 ? -14.235 -8.623 19.123 1.00 88.31 287 GLU A O 1
ATOM 2230 N N . ASN A 1 288 ? -16.379 -9.099 19.609 1.00 89.06 288 ASN A N 1
ATOM 2231 C CA . ASN A 1 288 ? -16.914 -7.839 19.088 1.00 89.06 288 ASN A CA 1
ATOM 2232 C C . ASN A 1 288 ? -16.576 -6.652 20.008 1.00 89.06 288 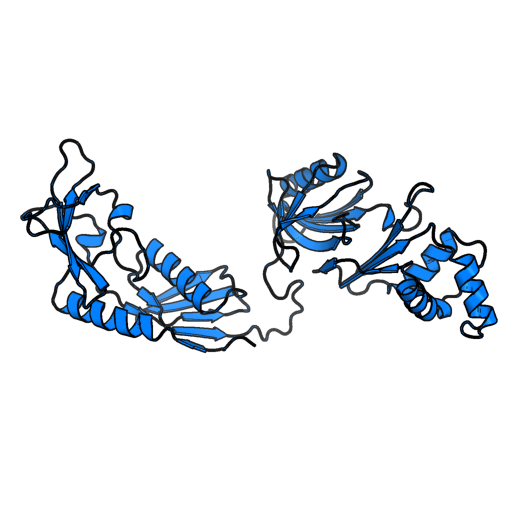ASN A C 1
ATOM 2234 O O . ASN A 1 288 ? -16.155 -6.824 21.155 1.00 89.06 288 ASN A O 1
ATOM 2238 N N . ILE A 1 289 ? -16.723 -5.434 19.490 1.00 92.75 289 ILE A N 1
ATOM 2239 C CA . ILE A 1 289 ? -16.347 -4.215 20.217 1.00 92.75 289 ILE A CA 1
ATOM 2240 C C . ILE A 1 289 ? -17.271 -3.993 21.417 1.00 92.75 289 ILE A C 1
ATOM 2242 O O . ILE A 1 289 ? -16.809 -3.584 22.477 1.00 92.75 289 ILE A O 1
ATOM 2246 N N . GLU A 1 290 ? -18.552 -4.315 21.291 1.00 92.44 290 GLU A N 1
ATOM 2247 C CA . GLU A 1 290 ? -19.568 -4.061 22.310 1.00 92.44 290 GLU A CA 1
ATOM 2248 C C . GLU A 1 290 ? -19.348 -4.926 23.555 1.00 92.44 290 GLU A C 1
ATOM 2250 O O . GLU A 1 290 ? -19.402 -4.425 24.679 1.00 92.44 290 GLU A O 1
ATOM 2255 N N . SER A 1 291 ? -18.997 -6.206 23.385 1.00 90.69 291 SER A N 1
ATOM 2256 C CA . SER A 1 291 ? -18.647 -7.055 24.527 1.00 90.69 291 SER A CA 1
ATOM 2257 C C . SER A 1 291 ? -17.336 -6.612 25.181 1.00 90.69 291 SER A C 1
ATOM 2259 O O . SER A 1 291 ? -17.228 -6.592 26.412 1.00 90.69 291 SER A O 1
ATOM 2261 N N . GLN A 1 292 ? -16.352 -6.183 24.380 1.00 92.75 292 GLN A N 1
ATOM 2262 C CA . GLN A 1 292 ? -15.121 -5.603 24.915 1.00 92.75 292 GLN A CA 1
ATOM 2263 C C . GLN A 1 292 ? -15.400 -4.320 25.712 1.00 92.75 292 GLN A C 1
ATOM 2265 O O . GLN A 1 292 ? -14.840 -4.163 26.796 1.00 92.75 292 GLN A O 1
ATOM 2270 N N . LEU A 1 293 ? -16.284 -3.439 25.229 1.00 92.19 293 LEU A N 1
ATOM 2271 C CA . LEU A 1 293 ? -16.685 -2.199 25.902 1.00 92.19 293 LEU A CA 1
ATOM 2272 C C . LEU A 1 293 ? -17.237 -2.484 27.295 1.00 92.19 293 LEU A C 1
ATOM 2274 O O . LEU A 1 293 ? -16.744 -1.914 28.265 1.00 92.19 293 LEU A O 1
ATOM 2278 N N . VAL A 1 294 ? -18.187 -3.413 27.409 1.00 91.31 294 VAL A N 1
ATOM 2279 C CA . VAL A 1 294 ? -18.765 -3.799 28.706 1.00 91.31 294 VAL A CA 1
ATOM 2280 C C . VAL A 1 294 ? -17.682 -4.286 29.667 1.00 91.31 294 VAL A C 1
ATOM 2282 O O . VAL A 1 294 ? -17.637 -3.858 30.821 1.00 91.31 294 VAL A O 1
ATOM 2285 N N . LYS A 1 295 ? -16.770 -5.150 29.204 1.00 89.25 295 LYS A N 1
ATOM 2286 C CA . LYS A 1 295 ? -15.661 -5.630 30.043 1.00 89.25 295 LYS A CA 1
ATOM 2287 C C . LYS A 1 295 ? -14.761 -4.489 30.498 1.00 89.25 295 LYS A C 1
ATOM 2289 O O . LYS A 1 295 ? -14.387 -4.464 31.663 1.00 89.25 295 LYS A O 1
ATOM 2294 N N . ARG A 1 296 ? -14.432 -3.549 29.607 1.00 88.56 296 ARG A N 1
ATOM 2295 C CA . ARG A 1 296 ? -13.559 -2.416 29.940 1.00 88.56 296 ARG A CA 1
ATOM 2296 C C . ARG A 1 296 ? -14.201 -1.426 30.892 1.00 88.56 296 ARG A C 1
ATOM 2298 O O . ARG A 1 296 ? -13.533 -0.991 31.819 1.00 88.56 296 ARG A O 1
ATOM 2305 N N . LEU A 1 297 ? -15.475 -1.102 30.704 1.00 88.44 297 LEU A N 1
ATOM 2306 C CA . LEU A 1 297 ? -16.192 -0.232 31.631 1.00 88.44 297 LEU A CA 1
ATOM 2307 C C . LEU A 1 297 ? -16.304 -0.883 33.015 1.00 88.44 297 LEU A C 1
ATOM 2309 O O . LEU A 1 297 ? -16.097 -0.216 34.017 1.00 88.44 297 LEU A O 1
ATOM 2313 N N . ASN A 1 298 ? -16.503 -2.199 33.094 1.00 88.62 298 ASN A N 1
ATOM 2314 C CA . ASN A 1 298 ? -16.486 -2.916 34.373 1.00 88.62 298 ASN A CA 1
ATOM 2315 C C . ASN A 1 298 ? -15.107 -2.949 35.069 1.00 88.62 298 ASN A C 1
ATOM 2317 O O . ASN A 1 298 ? -15.043 -3.273 36.253 1.00 88.62 298 ASN A O 1
ATOM 2321 N N . GLU A 1 299 ? -14.004 -2.629 34.378 1.00 83.62 299 GLU A N 1
ATOM 2322 C CA . GLU A 1 299 ? -12.689 -2.457 35.020 1.00 83.62 299 GLU A CA 1
ATOM 2323 C C . GLU A 1 299 ? -12.581 -1.112 35.766 1.00 83.62 299 GLU A C 1
ATOM 2325 O O . GLU A 1 299 ? -11.756 -0.997 36.674 1.00 83.62 299 GLU A O 1
ATOM 2330 N N . SER A 1 300 ? -13.379 -0.103 35.393 1.00 76.56 300 SER A N 1
ATOM 2331 C CA . SER A 1 300 ? -13.243 1.280 35.878 1.00 76.56 300 SER A CA 1
ATOM 2332 C C . SER A 1 300 ? -14.465 1.829 36.618 1.00 76.56 300 SER A C 1
ATOM 2334 O O . SER A 1 300 ? -14.309 2.661 37.514 1.00 76.56 300 SER A O 1
ATOM 2336 N N . LEU A 1 301 ? -15.674 1.393 36.264 1.00 80.31 301 LEU A N 1
ATOM 2337 C CA . LEU A 1 301 ? -16.922 1.918 36.810 1.00 80.31 301 LEU A CA 1
ATOM 2338 C C . LEU A 1 301 ? -17.319 1.221 38.108 1.00 80.31 301 LEU A C 1
ATOM 2340 O O . LEU A 1 301 ? -17.114 0.025 38.300 1.00 80.31 301 LEU A O 1
ATOM 2344 N N . ALA A 1 302 ? -17.942 1.993 38.997 1.00 79.88 302 ALA A N 1
ATOM 2345 C CA . ALA A 1 302 ? -18.517 1.468 40.230 1.00 79.88 302 ALA A CA 1
ATOM 2346 C C . ALA A 1 302 ? -19.843 0.731 39.976 1.00 79.88 302 ALA A C 1
ATOM 2348 O O . ALA A 1 302 ? -20.183 -0.196 40.711 1.00 79.88 302 ALA A O 1
ATOM 2349 N N . ILE A 1 303 ? -20.587 1.155 38.949 1.00 79.38 303 ILE A N 1
ATOM 2350 C CA . ILE A 1 303 ? -21.845 0.537 38.531 1.00 79.38 303 ILE A CA 1
ATOM 2351 C C . ILE A 1 303 ? -21.516 -0.618 37.576 1.00 79.38 303 ILE A C 1
ATOM 2353 O O . ILE A 1 303 ? -20.905 -0.372 36.533 1.00 79.38 303 ILE A O 1
ATOM 2357 N N . PRO A 1 304 ? -21.924 -1.862 37.892 1.00 85.75 304 PRO A N 1
ATOM 2358 C CA . PRO A 1 304 ? -21.763 -2.979 36.975 1.00 85.75 304 PRO A CA 1
ATOM 2359 C C . PRO A 1 304 ? -22.543 -2.734 35.681 1.00 85.75 304 PRO A C 1
ATOM 2361 O O . PRO A 1 304 ? -23.754 -2.526 35.704 1.00 85.75 304 PRO A O 1
ATOM 2364 N N . VAL A 1 305 ? -21.845 -2.787 34.553 1.00 88.94 305 VAL A N 1
ATOM 2365 C CA . VAL A 1 305 ? -22.427 -2.703 33.214 1.00 88.94 305 VAL A CA 1
ATOM 2366 C C . VAL A 1 305 ? -22.827 -4.104 32.761 1.00 88.94 305 VAL A C 1
ATOM 2368 O O . VAL A 1 305 ? -21.986 -5.011 32.727 1.00 88.94 305 VAL A O 1
ATOM 2371 N N . LEU A 1 306 ? -24.100 -4.282 32.400 1.00 89.94 306 LEU A N 1
ATOM 2372 C CA . LEU A 1 306 ? -24.621 -5.560 31.915 1.00 89.94 306 LEU A CA 1
ATOM 2373 C C . LEU A 1 306 ? -24.214 -5.827 30.450 1.00 89.94 306 LEU A C 1
ATOM 2375 O O . LEU A 1 306 ? -24.104 -4.881 29.665 1.00 89.94 306 LEU A O 1
ATOM 2379 N N . PRO A 1 307 ? -23.999 -7.096 30.043 1.00 89.62 307 PRO A N 1
ATOM 2380 C CA . PRO A 1 307 ? -23.626 -7.453 28.669 1.00 89.62 307 PRO A CA 1
ATOM 2381 C C . PRO A 1 307 ? -24.563 -6.895 27.589 1.00 89.62 307 PRO A C 1
ATOM 2383 O O . PRO A 1 307 ? -24.102 -6.422 26.552 1.00 89.62 307 PRO A O 1
ATOM 2386 N N . GLU A 1 308 ? -25.867 -6.918 27.842 1.00 90.50 308 GLU A N 1
ATOM 2387 C CA . GLU A 1 308 ? -26.920 -6.434 26.946 1.00 90.50 308 GLU A CA 1
ATOM 2388 C C . GLU A 1 308 ? -26.911 -4.911 26.742 1.00 90.50 308 GLU A C 1
ATOM 2390 O O . GLU A 1 308 ? -27.501 -4.419 25.782 1.00 90.50 308 GLU A O 1
ATOM 2395 N N . TRP A 1 309 ? -26.226 -4.150 27.602 1.00 92.56 309 TRP A N 1
ATOM 2396 C CA . TRP A 1 309 ? -26.133 -2.693 27.475 1.00 92.56 309 TRP A CA 1
ATOM 2397 C C . TRP A 1 309 ? -25.103 -2.250 26.428 1.00 92.56 309 TRP A C 1
ATOM 2399 O O . TRP A 1 309 ? -25.098 -1.078 26.046 1.00 92.56 309 TRP A O 1
ATOM 2409 N N . GLY A 1 310 ? -24.247 -3.164 25.951 1.00 90.69 310 GLY A N 1
ATOM 2410 C CA . GLY A 1 310 ? -23.120 -2.861 25.065 1.00 90.69 310 GLY A CA 1
ATOM 2411 C C . GLY A 1 310 ? -23.505 -2.053 23.824 1.00 90.69 310 GLY A C 1
ATOM 2412 O O . GLY A 1 310 ? -22.909 -1.006 23.578 1.00 90.69 310 GLY A O 1
ATOM 2413 N N . ASP A 1 311 ? -24.540 -2.475 23.093 1.00 91.62 311 ASP A N 1
ATOM 2414 C CA . ASP A 1 311 ? -24.982 -1.808 21.858 1.00 91.62 311 ASP A CA 1
ATOM 2415 C C . ASP A 1 311 ? -25.487 -0.378 22.123 1.00 91.62 311 ASP A C 1
ATOM 2417 O O . ASP A 1 311 ? -25.159 0.568 21.397 1.00 91.62 311 ASP A O 1
ATOM 2421 N N . CYS A 1 312 ? -26.275 -0.206 23.190 1.00 92.94 312 CYS A N 1
ATOM 2422 C CA . CYS A 1 312 ? -26.829 1.087 23.588 1.00 92.94 312 CYS A CA 1
ATOM 2423 C C . CYS A 1 312 ? -25.714 2.048 24.024 1.00 92.94 312 CYS A C 1
ATOM 2425 O O . CYS A 1 312 ? -25.625 3.174 23.526 1.00 92.94 312 CYS A O 1
ATOM 2427 N N . LEU A 1 313 ? -24.800 1.579 24.878 1.00 93.25 313 LEU A N 1
ATOM 2428 C CA . LEU A 1 313 ? -23.657 2.362 25.347 1.00 93.25 313 LEU A CA 1
ATOM 2429 C C . LEU A 1 313 ? -22.704 2.727 24.211 1.00 93.25 313 LEU A C 1
ATOM 2431 O O . LEU A 1 313 ? -22.211 3.854 24.171 1.00 93.25 313 LEU A O 1
ATOM 2435 N N . MET A 1 314 ? -22.484 1.817 23.261 1.00 93.25 314 MET A N 1
ATOM 2436 C CA . MET A 1 314 ? -21.651 2.074 22.090 1.00 93.25 314 MET A CA 1
ATOM 2437 C C . MET A 1 314 ? -22.237 3.211 21.242 1.00 93.25 314 MET A C 1
ATOM 2439 O O . MET A 1 314 ? -21.540 4.169 20.895 1.00 93.25 314 MET A O 1
ATOM 2443 N N . LYS A 1 315 ? -23.546 3.163 20.968 1.00 93.44 315 LYS A N 1
ATOM 2444 C CA . LYS A 1 315 ? -24.247 4.191 20.189 1.00 93.44 315 LYS A CA 1
ATOM 2445 C C . LYS A 1 315 ? -24.279 5.542 20.908 1.00 93.44 315 LYS A C 1
ATOM 2447 O O . LYS A 1 315 ? -23.922 6.561 20.314 1.00 93.44 315 LYS A O 1
ATOM 2452 N N . THR A 1 316 ? -24.697 5.571 22.170 1.00 93.50 316 THR A N 1
ATOM 2453 C CA . THR A 1 316 ? -24.852 6.826 22.921 1.00 93.50 316 THR A CA 1
ATOM 2454 C C . THR A 1 316 ? -23.497 7.424 23.301 1.00 93.50 316 THR A C 1
ATOM 2456 O O . THR A 1 316 ? -23.311 8.638 23.200 1.00 93.50 316 THR A O 1
ATOM 2459 N N . GLY A 1 317 ? -22.512 6.588 23.639 1.00 93.75 317 GLY A N 1
ATOM 2460 C CA . GLY A 1 317 ? -21.130 7.005 23.875 1.00 93.75 317 GLY A CA 1
ATOM 2461 C C . GLY A 1 317 ? -20.489 7.623 22.631 1.00 93.75 317 GLY A C 1
ATOM 2462 O O . GLY A 1 317 ? -19.841 8.666 22.731 1.00 93.75 317 GLY A O 1
ATOM 2463 N N . ALA A 1 318 ? -20.733 7.062 21.442 1.00 93.12 318 ALA A N 1
ATOM 2464 C CA . ALA A 1 318 ? -20.301 7.674 20.185 1.00 93.12 318 ALA A CA 1
ATOM 2465 C C . ALA A 1 318 ? -20.974 9.040 19.941 1.00 93.12 318 ALA A C 1
ATOM 2467 O O . ALA A 1 318 ? -20.294 10.001 19.581 1.00 93.12 318 ALA A O 1
ATOM 2468 N N . LEU A 1 319 ? -22.283 9.168 20.200 1.00 92.81 319 LEU A N 1
ATOM 2469 C CA . LEU A 1 319 ? -23.015 10.439 20.055 1.00 92.81 319 LEU A CA 1
ATOM 2470 C C . LEU A 1 319 ? -22.513 11.533 21.009 1.00 92.81 319 LEU A C 1
ATOM 2472 O O . LEU A 1 319 ? -22.437 12.696 20.614 1.00 92.81 319 LEU A O 1
ATOM 2476 N N . LYS A 1 320 ? -22.147 11.172 22.245 1.00 93.06 320 LYS A N 1
ATOM 2477 C CA . LYS A 1 320 ? -21.550 12.099 23.222 1.00 93.06 320 LYS A CA 1
ATOM 2478 C C . LYS A 1 320 ? -20.048 12.340 22.997 1.00 93.06 320 LYS A C 1
ATOM 2480 O O . LYS A 1 320 ? -19.458 13.170 23.683 1.00 93.06 320 LYS A O 1
ATOM 2485 N N . GLY A 1 321 ? -19.429 11.651 22.035 1.00 92.50 321 GLY A N 1
ATOM 2486 C CA . GLY A 1 321 ? -18.006 11.776 21.710 1.00 92.50 321 GLY A CA 1
ATOM 2487 C C . GLY A 1 321 ? -17.058 11.046 22.667 1.00 92.50 321 GLY A C 1
ATOM 2488 O O . GLY A 1 321 ? -15.847 11.249 22.569 1.00 92.50 321 GLY A O 1
ATOM 2489 N N . TYR A 1 322 ? -17.589 10.197 23.555 1.00 94.56 322 TYR A N 1
ATOM 2490 C CA . TYR A 1 322 ? -16.810 9.363 24.480 1.00 94.56 322 TYR A CA 1
ATOM 2491 C C . TYR A 1 322 ? -16.130 8.206 23.749 1.00 94.56 322 TYR A C 1
ATOM 2493 O O . TYR A 1 322 ? -15.151 7.648 24.236 1.00 94.56 322 TYR A O 1
ATOM 2501 N N . ILE A 1 323 ? -16.647 7.845 22.572 1.00 95.50 323 ILE A N 1
ATOM 2502 C CA . ILE A 1 323 ? -16.083 6.805 21.722 1.00 95.50 323 ILE A CA 1
ATOM 2503 C C . ILE A 1 323 ? -15.777 7.378 20.343 1.00 95.50 323 ILE A C 1
ATOM 2505 O O . ILE A 1 323 ? -16.605 8.072 19.749 1.00 95.50 323 ILE A O 1
ATOM 2509 N N . LYS A 1 324 ? -14.581 7.087 19.828 1.00 95.12 324 LYS A N 1
ATOM 2510 C CA . LYS A 1 324 ? -14.110 7.540 18.513 1.00 95.12 324 LYS A CA 1
ATOM 2511 C C . LYS A 1 324 ? -13.579 6.366 17.711 1.00 95.12 324 LYS A C 1
ATOM 2513 O O . LYS A 1 324 ? -12.791 5.582 18.229 1.00 95.12 324 LYS A O 1
ATOM 2518 N N . SER A 1 325 ? -13.972 6.260 16.449 1.00 94.81 325 SER A N 1
ATOM 2519 C CA . SER A 1 325 ? -13.465 5.217 15.557 1.00 94.81 325 SER A CA 1
ATOM 2520 C C . SER A 1 325 ? -11.970 5.382 15.292 1.00 94.81 325 SER A C 1
ATOM 2522 O O . SER A 1 325 ? -11.454 6.494 15.176 1.00 94.81 325 SER A O 1
ATOM 2524 N N . LEU A 1 326 ? -11.274 4.256 15.186 1.00 94.00 326 LEU A N 1
ATOM 2525 C CA . LEU A 1 326 ? -9.898 4.188 14.718 1.00 94.00 326 LEU A CA 1
ATOM 2526 C C . LEU A 1 326 ? -9.887 3.983 13.203 1.00 94.00 326 LEU A C 1
ATOM 2528 O O . LEU A 1 326 ? -10.802 3.405 12.620 1.00 94.00 326 LEU A O 1
ATOM 2532 N N . LYS A 1 327 ? -8.802 4.405 12.560 1.00 92.31 327 LYS A N 1
ATOM 2533 C CA . LYS A 1 327 ? -8.480 3.970 11.203 1.00 92.31 327 LYS A CA 1
ATOM 2534 C C . LYS A 1 327 ? -7.870 2.579 11.285 1.00 92.31 327 LYS A C 1
ATOM 2536 O O . LYS A 1 327 ? -6.789 2.418 11.858 1.00 92.31 327 LYS A O 1
ATOM 2541 N N . THR A 1 328 ? -8.550 1.597 10.709 1.00 92.44 328 THR A N 1
ATOM 2542 C CA . THR A 1 328 ? -8.144 0.188 10.713 1.00 92.44 328 THR A CA 1
ATOM 2543 C C . THR A 1 328 ? -7.888 -0.336 9.304 1.00 92.44 328 THR A C 1
ATOM 2545 O O . THR A 1 328 ? -8.222 0.302 8.302 1.00 92.44 328 THR A O 1
ATOM 2548 N N . GLY A 1 329 ? -7.252 -1.500 9.219 1.00 90.31 329 GLY A N 1
ATOM 2549 C CA . GLY A 1 329 ? -7.081 -2.219 7.967 1.00 90.31 329 GLY A CA 1
ATOM 2550 C C . GLY A 1 329 ? -6.342 -3.535 8.158 1.00 90.31 329 GLY A C 1
ATOM 2551 O O . GLY A 1 329 ? -5.629 -3.723 9.146 1.00 90.31 329 GLY A O 1
ATOM 2552 N N . GLY A 1 330 ? -6.461 -4.422 7.171 1.00 90.44 330 GLY A N 1
ATOM 2553 C CA . GLY A 1 330 ? -5.817 -5.731 7.186 1.00 90.44 330 GLY A CA 1
ATOM 2554 C C . GLY A 1 330 ? -6.532 -6.715 8.105 1.00 90.44 330 GLY A C 1
ATOM 2555 O O . GLY A 1 330 ? -7.740 -6.900 7.999 1.00 90.44 330 GLY A O 1
ATOM 2556 N N . ASP A 1 331 ? -5.779 -7.361 8.995 1.00 90.88 331 ASP A N 1
ATOM 2557 C CA . ASP A 1 331 ? -6.314 -8.328 9.962 1.00 90.88 331 ASP A CA 1
ATOM 2558 C C . ASP A 1 331 ? -7.101 -7.689 11.126 1.00 90.88 331 ASP A C 1
ATOM 2560 O O . ASP A 1 331 ? -7.887 -8.383 11.779 1.00 90.88 331 ASP A O 1
ATOM 2564 N N . CYS A 1 332 ? -6.952 -6.377 11.343 1.00 92.75 332 CYS A N 1
ATOM 2565 C CA . CYS A 1 332 ? -7.779 -5.584 12.249 1.00 92.75 332 CYS A CA 1
ATOM 2566 C C . CYS A 1 332 ? -8.962 -4.996 11.472 1.00 92.75 332 CYS A C 1
ATOM 2568 O O . CYS A 1 332 ? -8.784 -4.128 10.614 1.00 92.75 332 CYS A O 1
ATOM 2570 N N . LEU A 1 333 ? -10.157 -5.506 11.761 1.00 90.94 333 LEU A N 1
ATOM 2571 C CA . LEU A 1 333 ? -11.380 -5.214 11.018 1.00 90.94 333 LEU A CA 1
ATOM 2572 C C . LEU A 1 333 ? -12.020 -3.906 11.477 1.00 90.94 333 LEU A C 1
ATOM 2574 O O . LEU A 1 333 ? -12.492 -3.129 10.652 1.00 90.94 333 LEU A O 1
ATOM 2578 N N . ASP A 1 334 ? -12.010 -3.653 12.782 1.00 93.00 334 ASP A N 1
ATOM 2579 C CA . ASP A 1 334 ? -12.591 -2.455 13.380 1.00 93.00 334 ASP A CA 1
ATOM 2580 C C . ASP A 1 334 ? -11.873 -2.120 14.691 1.00 93.00 334 ASP A C 1
ATOM 2582 O O . ASP A 1 334 ? -11.171 -2.952 15.274 1.00 93.00 334 ASP A O 1
ATOM 2586 N N . GLY A 1 335 ? -12.011 -0.887 15.153 1.00 95.38 335 GLY A N 1
ATOM 2587 C CA . GLY A 1 335 ? -11.433 -0.463 16.411 1.00 95.38 335 GLY A CA 1
ATOM 2588 C C . GLY A 1 335 ? -11.937 0.898 16.843 1.00 95.38 335 GLY A C 1
ATOM 2589 O O . GLY A 1 335 ? -12.243 1.765 16.025 1.00 95.38 335 GLY A O 1
ATOM 2590 N N . VAL A 1 336 ? -11.987 1.098 18.154 1.00 96.12 336 VAL A N 1
ATOM 2591 C CA . VAL A 1 336 ? -12.448 2.350 18.753 1.00 96.12 336 VAL A CA 1
ATOM 2592 C C . VAL A 1 336 ? -11.539 2.775 19.897 1.00 96.12 336 VAL A C 1
ATOM 2594 O O . VAL A 1 336 ? -10.934 1.953 20.581 1.00 96.12 336 VAL A O 1
ATOM 2597 N N . SER A 1 337 ? -11.436 4.081 20.099 1.00 94.44 337 SER A N 1
ATOM 2598 C CA . SER A 1 337 ? -10.862 4.701 21.282 1.00 94.44 337 SER A CA 1
ATOM 2599 C C . SER A 1 337 ? -11.985 5.113 22.219 1.00 94.44 337 SER A C 1
ATOM 2601 O O . SER A 1 337 ? -12.936 5.758 21.782 1.00 94.44 337 SER A O 1
ATOM 2603 N N . ILE A 1 338 ? -11.859 4.745 23.487 1.00 92.88 338 ILE A N 1
ATOM 2604 C CA . ILE A 1 338 ? -12.773 5.119 24.563 1.00 92.88 338 ILE A CA 1
ATOM 2605 C C . ILE A 1 338 ? -12.058 6.147 25.427 1.00 92.88 338 ILE A C 1
ATOM 2607 O O . ILE A 1 338 ? -10.939 5.898 25.877 1.00 92.88 338 ILE A O 1
ATOM 2611 N N . ASP A 1 339 ? -12.710 7.277 25.658 1.00 91.44 339 ASP A N 1
ATOM 2612 C CA . ASP A 1 339 ? -12.319 8.265 26.656 1.00 91.44 339 ASP A CA 1
ATOM 2613 C C . ASP A 1 339 ? -12.706 7.745 28.044 1.00 91.44 339 ASP A C 1
ATOM 2615 O O . ASP A 1 339 ? -13.892 7.598 28.335 1.00 91.44 339 ASP A O 1
ATOM 2619 N N . VAL A 1 340 ? -11.725 7.414 28.882 1.00 86.69 340 VAL A N 1
ATOM 2620 C CA . VAL A 1 340 ? -11.999 6.877 30.228 1.00 86.69 340 VAL A CA 1
ATOM 2621 C C . VAL A 1 340 ? -12.225 7.973 31.270 1.00 86.69 340 VAL A C 1
ATOM 2623 O O . VAL A 1 340 ? -12.702 7.665 32.359 1.00 86.69 340 VAL A O 1
ATOM 2626 N N . GLU A 1 341 ? -11.922 9.233 30.949 1.00 87.62 341 GLU A N 1
ATOM 2627 C CA . GLU A 1 341 ? -12.169 10.383 31.830 1.00 87.62 341 GLU A CA 1
ATOM 2628 C C . GLU A 1 341 ? -13.594 10.938 31.676 1.00 87.62 341 GLU A C 1
ATOM 2630 O O . GLU A 1 341 ? -14.045 11.749 32.488 1.00 87.62 341 GLU A O 1
ATOM 2635 N N . ALA A 1 342 ? -14.313 10.503 30.641 1.00 90.56 342 ALA A N 1
ATOM 2636 C CA . ALA A 1 342 ? -15.707 10.852 30.429 1.00 90.56 342 ALA A CA 1
ATOM 2637 C C . ALA A 1 342 ? -16.624 10.343 31.559 1.00 90.56 342 ALA A C 1
ATOM 2639 O O . ALA A 1 342 ? -16.361 9.327 32.205 1.00 90.56 342 ALA A O 1
ATOM 2640 N N . ASP A 1 343 ? -17.751 11.030 31.771 1.00 90.94 343 ASP A N 1
ATOM 2641 C CA . ASP A 1 343 ? -18.706 10.696 32.833 1.00 90.94 343 ASP A CA 1
ATOM 2642 C C . ASP A 1 343 ? -19.638 9.541 32.430 1.00 90.94 343 ASP A C 1
ATOM 2644 O O . ASP A 1 343 ? -20.822 9.700 32.117 1.00 90.94 343 ASP A O 1
ATOM 2648 N N . TRP A 1 344 ? -19.058 8.345 32.392 1.00 91.56 344 TRP A N 1
ATOM 2649 C CA . TRP A 1 344 ? -19.763 7.106 32.081 1.00 91.56 344 TRP A CA 1
ATOM 2650 C C . TRP A 1 344 ? -20.814 6.737 33.128 1.00 91.56 344 TRP A C 1
ATOM 2652 O O . TRP A 1 344 ? -21.830 6.152 32.762 1.00 91.56 344 TRP A O 1
ATOM 2662 N N . ASN A 1 345 ? -20.602 7.085 34.403 1.00 89.56 345 ASN A N 1
ATOM 2663 C CA . ASN A 1 345 ? -21.587 6.812 35.453 1.00 89.56 345 ASN A CA 1
ATOM 2664 C C . ASN A 1 345 ? -22.854 7.634 35.207 1.00 89.56 345 ASN A C 1
ATOM 2666 O O . ASN A 1 345 ? -23.934 7.052 35.133 1.00 89.56 345 ASN A O 1
ATOM 2670 N N . GLN A 1 346 ? -22.720 8.946 34.972 1.00 90.38 346 GLN A N 1
ATOM 2671 C CA . GLN A 1 346 ? -23.872 9.789 34.649 1.00 90.38 346 GLN A CA 1
ATOM 2672 C C . GLN A 1 346 ? -24.563 9.328 33.362 1.00 90.38 346 GLN A C 1
ATOM 2674 O O . GLN A 1 346 ? -25.787 9.321 33.290 1.00 90.38 346 GLN A O 1
ATOM 2679 N N . LEU A 1 347 ? -23.801 8.898 32.348 1.00 91.38 347 LEU A N 1
ATOM 2680 C CA . LEU A 1 347 ? -24.384 8.348 31.124 1.00 91.38 347 LEU A CA 1
ATOM 2681 C C . LEU A 1 347 ? -25.241 7.102 31.395 1.00 91.38 347 LEU A C 1
ATOM 2683 O O . LEU A 1 347 ? -26.343 7.002 30.862 1.00 91.38 347 LEU A O 1
ATOM 2687 N N . VAL A 1 348 ? -24.737 6.158 32.191 1.00 90.44 348 VAL A N 1
ATOM 2688 C CA . VAL A 1 348 ? -25.475 4.938 32.549 1.00 90.44 348 VAL A CA 1
ATOM 2689 C C . VAL A 1 348 ? -26.722 5.290 33.361 1.00 90.44 348 VAL A C 1
ATOM 2691 O O . VAL A 1 348 ? -27.801 4.790 33.053 1.00 90.44 348 VAL A O 1
ATOM 2694 N N . GLU A 1 349 ? -26.605 6.185 34.344 1.00 89.38 349 GLU A N 1
ATOM 2695 C CA . GLU A 1 349 ? -27.739 6.650 35.152 1.00 89.38 349 GLU A CA 1
ATOM 2696 C C . GLU A 1 349 ? -28.824 7.321 34.297 1.00 89.38 349 GLU A C 1
ATOM 2698 O O . GLU A 1 349 ? -29.999 6.967 34.416 1.00 89.38 349 GLU A O 1
ATOM 2703 N N . ASP A 1 350 ? -28.441 8.228 33.392 1.00 91.00 350 ASP A N 1
ATOM 2704 C CA . ASP A 1 350 ? -29.363 8.903 32.469 1.00 91.00 350 ASP A CA 1
ATOM 2705 C C . ASP A 1 350 ? -30.135 7.890 31.609 1.00 91.00 350 ASP A C 1
ATOM 2707 O O . ASP A 1 350 ? -31.344 8.023 31.417 1.00 91.00 350 ASP A O 1
ATOM 2711 N N . LEU A 1 351 ? -29.442 6.870 31.094 1.00 91.19 351 LEU A N 1
ATOM 2712 C CA . LEU A 1 351 ? -30.036 5.860 30.220 1.00 91.19 351 LEU A CA 1
ATOM 2713 C C . LEU A 1 351 ? -30.960 4.891 30.971 1.00 91.19 351 LEU A C 1
ATOM 2715 O O . LEU A 1 351 ? -31.977 4.469 30.418 1.00 91.19 351 LEU A O 1
ATOM 2719 N N . ILE A 1 352 ? -30.648 4.567 32.230 1.00 88.94 352 ILE A N 1
ATOM 2720 C CA . ILE A 1 352 ? -31.549 3.798 33.103 1.00 88.94 352 ILE A CA 1
ATOM 2721 C C . ILE A 1 352 ? -32.813 4.615 33.397 1.00 88.94 352 ILE A C 1
ATOM 2723 O O . ILE A 1 352 ? -33.923 4.096 33.282 1.00 88.94 352 ILE A O 1
ATOM 2727 N N . LEU A 1 353 ? -32.668 5.903 33.734 1.00 90.38 353 LEU A N 1
ATOM 2728 C CA . LEU A 1 353 ? -33.803 6.799 33.999 1.00 90.38 353 LEU A CA 1
ATOM 2729 C C . LEU A 1 353 ? -34.687 7.022 32.765 1.00 90.38 353 LEU A C 1
ATOM 2731 O O . LEU A 1 353 ? -35.892 7.219 32.907 1.00 90.38 353 LEU A O 1
ATOM 2735 N N . ALA A 1 354 ? -34.098 6.988 31.571 1.00 88.88 354 ALA A N 1
ATOM 2736 C CA . ALA A 1 354 ? -34.811 7.085 30.302 1.00 88.88 354 ALA A CA 1
ATOM 2737 C C . ALA A 1 354 ? -35.481 5.766 29.860 1.00 88.88 354 ALA A C 1
ATOM 2739 O O . ALA A 1 354 ? -36.096 5.741 28.796 1.00 88.88 354 ALA A O 1
ATOM 2740 N N . GLU A 1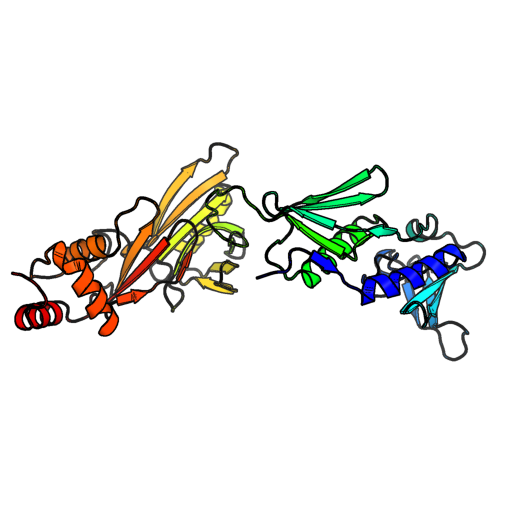 355 ? -35.368 4.687 30.648 1.00 87.25 355 GLU A N 1
ATOM 2741 C CA . GLU A 1 355 ? -35.832 3.330 30.306 1.00 87.25 355 GLU A CA 1
ATOM 2742 C C . GLU A 1 355 ? -35.201 2.772 29.009 1.00 87.25 355 GLU A C 1
ATOM 2744 O O . GLU A 1 355 ? -35.738 1.863 28.374 1.00 87.25 355 GLU A O 1
ATOM 2749 N N . GLU A 1 356 ? -34.035 3.296 28.613 1.00 84.88 356 GLU A N 1
ATOM 2750 C CA . GLU A 1 356 ? -33.269 2.817 27.453 1.00 84.88 356 GLU A CA 1
ATOM 2751 C C . GLU A 1 356 ? -32.350 1.637 27.810 1.00 84.88 356 GLU A C 1
ATOM 2753 O O . GLU A 1 356 ? -31.932 0.885 26.926 1.00 84.88 356 GLU A O 1
ATOM 2758 N N . LEU A 1 357 ? -32.053 1.454 29.101 1.00 85.38 357 LEU A N 1
ATOM 2759 C CA . LEU A 1 357 ? -31.369 0.284 29.652 1.00 85.38 357 LEU A CA 1
ATOM 2760 C C . LEU A 1 357 ? -32.303 -0.460 30.610 1.00 85.38 357 LEU A C 1
ATOM 2762 O O . LEU A 1 357 ? -32.904 0.140 31.500 1.00 85.38 357 LEU A O 1
ATOM 2766 N N . ALA A 1 358 ? -32.409 -1.777 30.437 1.00 79.81 358 ALA A N 1
ATOM 2767 C CA . ALA A 1 358 ? -33.155 -2.637 31.350 1.00 79.81 358 ALA A CA 1
ATOM 2768 C C . ALA A 1 358 ? -32.342 -2.907 32.628 1.00 79.81 358 ALA A C 1
ATOM 2770 O O . ALA A 1 358 ? -31.131 -3.113 32.539 1.00 79.81 358 ALA A O 1
ATOM 2771 N N . ILE A 1 359 ? -33.018 -2.912 33.783 1.00 70.25 359 ILE A N 1
ATOM 2772 C CA . ILE A 1 359 ? -32.449 -3.217 35.111 1.00 70.25 359 ILE A CA 1
ATOM 2773 C C . ILE A 1 359 ? -32.435 -4.722 35.368 1.00 70.25 359 ILE A C 1
ATOM 2775 O O . ILE A 1 359 ? -33.471 -5.369 35.076 1.00 70.25 359 ILE A O 1
#

Secondary structure (DSSP, 8-state):
---SEEE-HHHHHHHHHHHHHHHTT-EEEBSS--SSSPPBGGGGT-EEEEPPTTSS-SEEEE-SSSSPPEEEEEEEETTTTEEEEEEPTT----HHHHT--PPEEEEEEEETTTTEEEEEETTEEEEE-S--TTS-HHHHHHHHHHHHHHTT--EEEEEEEEE--------S-SS---EEE-SS-EEEEEEEEE-TT-BEEEEEEEEEHHHHHHHHHHHHTT--EEEESTT-TTEEEB-TT--EEEEEEE-SSSSEEEEEEEEGGGSTT---TT-SEEEEEEETTSPPHHHHHHHHHHHH-SSPPPGGGHHHHHHHHHHTTSEEE-EEEETEEEEEEEESSS-HHHHHHHHHHTT-S--

pLDDT: mean 87.63, std 7.83, range [46.34, 96.19]

Sequence (359 aa):
MQKLEYEESYLKTKMERIRRKQMDGKLLVEIYNRECGLPCLIDMGVSVIAGSFGSGHQYEIRTKDTPPVALGYANYDSDAGVHVFVPSPDAVLPSALANYQITQLGEVVLDEASRTATILRGEELITLTDVEIWHENHSLLSEINLALSKANENIMVWKLKRVPDNSGKPKLYAGRTPTVSNNQVSLAVSGFAVNDRGSLAYMGVIGHKTAVNSVWATLLQSKPMTIFGAGLDNTTLLTESSRYLRALSPMPDYDSHHCAFISNVAVPGKWMPEDTSIFLLHFFNGENIESQLVKRLNESLAIPVLPEWGDCLMKTGALKGYIKSLKTGGDCLDGVSIDVEADWNQLVEDLILAEELAI